Protein AF-A0A935X6X7-F1 (afdb_monomer_lite)

pLDDT: mean 73.7, std 17.65, range [26.62, 94.56]

Foldseek 3Di:
DADPLVLVLCLQQVHDDDDDDDDDDDDDDDDDDDDDDSRPGHWWWFDPDPPIDIDTSVPDDPPTDTHHALQSAQDDPNHGDSPGRDRHQDCVQVCCCQVVLKGKDWLDPVRCVSVVHDDDQPDLLRQLVVLCVVLPDPVDQPSSSVSSNQQNPFDDKDWDDDPDIGMMGIGDRHDPVSSVVSVVSVPPDDDDDDDDPDDLQPQADLDWAFLQNQLQVQLVVQLVVCVVVVHDPVVSNVSSVCSSLQQVLCLPQLNQQLLVLLDPVVCVVPVGRTPHHNDHSPPPVSSVSSNVSSVPDDDRCVRRVSSVVVVVVVVVD

Radius of gyration: 24.34 Å; chains: 1; bounding box: 62×49×64 Å

Sequence (317 aa):
MSLPSATVRAWLSNQRTSDPGDIEGGTPDGGDEQDGSITETRRALCWMGDESEIVDALSLKPGHTIVVPASYGGIRSCCFDATSTEPVIDRAEQAGLFARARPVLRLHPLVVETLGLSFPPDEPDEVRIALGRLASSDDWPEWKRLWARRLAKGGGSFVVQSASPWSVLEGRRVPIADLRRVLQSEDSFEDGVELTTDGDDSFCARRAVKLSEHSAD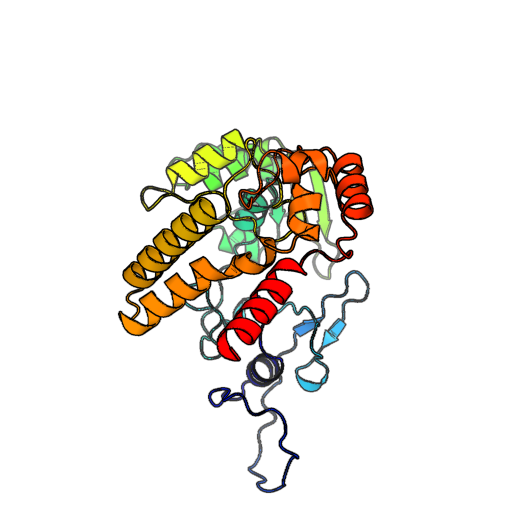VETIAREYGTRCGLGRWLTEHIAIAAWLHDIGKADRRFQLMLRGGSEIELFKDETPWAKSAISPGARAERHNARLRSGYPAGGYLHAIQSVAMLQAALTT

Secondary structure (DSSP, 8-state):
----HHHHHHHHTT--------------------------PPPEEE--GGG-EEE-TTT--TT--EE--GGG--EETTEE-TT--SPPPP-HHHHHHHHHS--EEEE-HHHHHHTT----TT-HHHHHHHHHHHTT-TTS-HHHHHHHHHHHT--EEEEEPSSS-EEEEEPPPPPHHHHHHHHHHH-SS--------SSTTTTB-SSPEEHHHHHHHHHHHHHHHHHHTT--HHHHHHHHHHHHHTTGGGGSHHHHHHHTTT-HHHHHH--PPEEEB-S-TT-HHHHHHHHHHHTPPSSTTHHHHHHHHHHHHHH--

Structure (mmCIF, N/CA/C/O backbone):
data_AF-A0A935X6X7-F1
#
_entry.id   AF-A0A935X6X7-F1
#
loop_
_atom_site.group_PDB
_atom_site.id
_atom_site.type_symbol
_atom_site.label_atom_id
_atom_site.label_alt_id
_atom_site.label_comp_id
_atom_site.label_asym_id
_atom_site.label_entity_id
_atom_site.label_seq_id
_atom_site.pdbx_PDB_ins_code
_atom_site.Cartn_x
_atom_site.Cartn_y
_atom_site.Cartn_z
_atom_site.occupancy
_atom_site.B_iso_or_equiv
_atom_site.auth_seq_id
_atom_site.auth_comp_id
_atom_site.auth_asym_id
_atom_site.auth_atom_id
_atom_site.pdbx_PDB_model_num
ATOM 1 N N . MET A 1 1 ? -0.721 0.019 8.322 1.00 63.75 1 MET A N 1
ATOM 2 C CA . MET A 1 1 ? -1.273 -1.191 8.962 1.00 63.75 1 MET A CA 1
ATOM 3 C C . MET A 1 1 ? -2.191 -0.745 10.083 1.00 63.75 1 MET A C 1
ATOM 5 O O . MET A 1 1 ? -1.787 0.130 10.840 1.00 63.75 1 MET A O 1
ATOM 9 N N . SER A 1 2 ? -3.400 -1.292 10.157 1.00 72.12 2 SER A N 1
ATOM 10 C CA . SER A 1 2 ? -4.346 -1.005 11.241 1.00 72.12 2 SER A CA 1
ATOM 11 C C . SER A 1 2 ? -4.173 -2.041 12.345 1.00 72.12 2 SER A C 1
ATOM 13 O O . SER A 1 2 ? -4.072 -3.227 12.047 1.00 72.12 2 SER A O 1
ATOM 15 N N . LEU A 1 3 ? -4.119 -1.599 13.600 1.00 75.31 3 LEU A N 1
ATOM 16 C CA . LEU A 1 3 ? -3.908 -2.453 14.770 1.00 75.31 3 LEU A CA 1
ATOM 17 C C . LEU A 1 3 ? -4.913 -2.087 15.870 1.00 75.31 3 LEU A C 1
ATOM 19 O O . LEU A 1 3 ? -5.293 -0.913 15.959 1.00 75.31 3 LEU A O 1
ATOM 23 N N . PRO A 1 4 ? -5.322 -3.037 16.733 1.00 81.25 4 PRO A N 1
ATOM 24 C CA . PRO A 1 4 ? -6.135 -2.719 17.900 1.00 81.25 4 PRO A CA 1
ATOM 25 C C . PRO A 1 4 ? -5.431 -1.691 18.791 1.00 81.25 4 PRO A C 1
ATOM 27 O O . PRO A 1 4 ? -4.232 -1.798 19.064 1.00 81.25 4 PRO A O 1
ATOM 30 N N . SER A 1 5 ? -6.178 -0.695 19.273 1.00 80.62 5 SER A N 1
ATOM 31 C CA . SER A 1 5 ? -5.620 0.392 20.090 1.00 80.62 5 SER A CA 1
ATOM 32 C C . SER A 1 5 ? -4.935 -0.139 21.352 1.00 80.62 5 SER A C 1
ATOM 34 O O . SER A 1 5 ? -3.853 0.327 21.696 1.00 80.62 5 SER A O 1
ATOM 36 N N . ALA A 1 6 ? -5.510 -1.158 21.997 1.00 83.19 6 ALA A N 1
ATOM 37 C CA . ALA A 1 6 ? -4.920 -1.826 23.155 1.00 83.19 6 ALA A CA 1
ATOM 38 C C . ALA A 1 6 ? -3.544 -2.439 22.837 1.00 83.19 6 ALA A C 1
ATOM 40 O O . ALA A 1 6 ? -2.592 -2.225 23.586 1.00 83.19 6 ALA A O 1
ATOM 41 N N . THR A 1 7 ? -3.411 -3.116 21.692 1.00 85.19 7 THR A N 1
ATOM 42 C CA . THR A 1 7 ? -2.152 -3.725 21.239 1.00 85.19 7 THR A CA 1
ATOM 43 C C . THR A 1 7 ? -1.062 -2.675 21.042 1.00 85.19 7 THR A C 1
ATOM 45 O O . THR A 1 7 ? 0.051 -2.840 21.537 1.00 85.19 7 THR A O 1
ATOM 48 N N . VAL A 1 8 ? -1.381 -1.567 20.365 1.00 86.25 8 VAL A N 1
ATOM 49 C CA . VAL A 1 8 ? -0.418 -0.481 20.113 1.00 86.25 8 VAL A CA 1
ATOM 50 C C . VAL A 1 8 ? -0.004 0.204 21.414 1.00 86.25 8 VAL A C 1
ATOM 52 O O . VAL A 1 8 ? 1.178 0.482 21.615 1.00 86.25 8 VAL A O 1
ATOM 55 N N . ARG A 1 9 ? -0.960 0.455 22.315 1.00 88.31 9 ARG A N 1
ATOM 56 C CA . ARG A 1 9 ? -0.691 1.073 23.618 1.00 88.31 9 ARG A CA 1
ATOM 57 C C . ARG A 1 9 ? 0.231 0.211 24.473 1.00 88.31 9 ARG A C 1
ATOM 59 O O . ARG A 1 9 ? 1.212 0.721 25.003 1.00 88.31 9 ARG A O 1
ATOM 66 N N . ALA A 1 10 ? -0.049 -1.084 24.571 1.00 86.44 10 ALA A N 1
ATOM 67 C CA . ALA A 1 10 ? 0.796 -2.017 25.308 1.00 86.44 10 ALA A CA 1
ATOM 68 C C . ALA A 1 10 ? 2.201 -2.119 24.691 1.00 86.44 10 ALA A C 1
ATOM 70 O O . ALA A 1 10 ? 3.192 -2.054 25.417 1.00 86.44 10 ALA A O 1
ATOM 71 N N . TRP A 1 11 ? 2.298 -2.173 23.358 1.00 89.19 11 TRP A N 1
ATOM 72 C CA . TRP A 1 11 ? 3.577 -2.201 22.646 1.00 89.19 11 TRP A CA 1
ATOM 73 C C . TRP A 1 11 ? 4.433 -0.949 22.897 1.00 89.19 11 TRP A C 1
ATOM 75 O O . TRP A 1 11 ? 5.622 -1.064 23.197 1.00 89.19 11 TRP A O 1
ATOM 85 N N . LEU A 1 12 ? 3.841 0.250 22.850 1.00 90.00 12 LEU A N 1
ATOM 86 C CA . LEU A 1 12 ? 4.551 1.494 23.177 1.00 90.00 12 LEU A CA 1
ATOM 87 C C . LEU A 1 12 ? 4.942 1.581 24.658 1.00 90.00 12 LEU A C 1
ATOM 89 O O . LEU A 1 12 ? 5.994 2.123 24.991 1.00 90.00 12 LEU A O 1
ATOM 93 N N . SER A 1 13 ? 4.142 1.006 25.551 1.00 88.69 13 SER A N 1
ATOM 94 C CA . SER A 1 13 ? 4.457 0.943 26.980 1.00 88.69 13 SER A CA 1
ATOM 95 C C . SER A 1 13 ? 5.450 -0.169 27.351 1.00 88.69 13 SER A C 1
ATOM 97 O O . SER A 1 13 ? 5.695 -0.366 28.536 1.00 88.69 13 SER A O 1
ATOM 99 N N . ASN A 1 14 ? 6.013 -0.913 26.381 1.00 80.19 14 ASN A N 1
ATOM 100 C CA . ASN A 1 14 ? 6.818 -2.128 26.615 1.00 80.19 14 ASN A CA 1
ATOM 101 C C . ASN A 1 14 ? 6.113 -3.170 27.514 1.00 80.19 14 ASN A C 1
ATOM 103 O O . ASN A 1 14 ? 6.762 -3.984 28.173 1.00 80.19 14 ASN A O 1
ATOM 107 N N . GLN A 1 15 ? 4.782 -3.161 27.552 1.00 75.44 15 GLN A N 1
ATOM 108 C CA . GLN A 1 15 ? 4.002 -4.126 28.315 1.00 75.44 15 GLN A CA 1
ATOM 109 C C . GLN A 1 15 ? 3.786 -5.378 27.468 1.00 75.44 15 GLN A C 1
ATOM 111 O O . GLN A 1 15 ? 3.537 -5.298 26.262 1.00 75.44 15 GLN A O 1
ATOM 116 N N . ARG A 1 16 ? 3.868 -6.555 28.098 1.00 58.03 16 ARG A N 1
ATOM 117 C CA . ARG A 1 16 ? 3.484 -7.801 27.431 1.00 58.03 16 ARG A CA 1
ATOM 118 C C . ARG A 1 16 ? 1.995 -7.728 27.122 1.00 58.03 16 ARG A C 1
ATOM 120 O O . ARG A 1 16 ? 1.177 -7.625 28.030 1.00 58.03 16 ARG A O 1
ATOM 127 N N . THR A 1 17 ? 1.659 -7.783 25.842 1.00 51.50 17 THR A N 1
ATOM 128 C CA . THR A 1 17 ? 0.287 -8.016 25.404 1.00 51.50 17 THR A CA 1
ATOM 129 C C . THR A 1 17 ? -0.069 -9.447 25.785 1.00 51.50 17 THR A C 1
ATOM 131 O O . THR A 1 17 ? 0.481 -10.396 25.230 1.00 51.50 17 THR A O 1
ATOM 134 N N . SER A 1 18 ? -0.953 -9.617 26.768 1.00 42.88 18 SER A N 1
ATOM 135 C CA . SER A 1 18 ? -1.757 -10.832 26.837 1.00 42.88 18 SER A CA 1
ATOM 136 C C . SER A 1 18 ? -2.608 -10.892 25.569 1.00 42.88 18 SER A C 1
ATOM 138 O O . SER A 1 18 ? -3.094 -9.864 25.094 1.00 42.88 18 SER A O 1
ATOM 140 N N . ASP A 1 19 ? -2.699 -12.088 24.994 1.00 38.22 19 ASP A N 1
ATOM 141 C CA . ASP A 1 19 ? -3.434 -12.392 23.767 1.00 38.22 19 ASP A CA 1
ATOM 142 C C . ASP A 1 19 ? -4.801 -11.673 23.767 1.00 38.22 19 ASP A C 1
ATOM 144 O O . ASP A 1 19 ? -5.556 -11.836 24.735 1.00 38.22 19 ASP A O 1
ATOM 148 N N . PRO A 1 20 ? -5.114 -10.810 22.779 1.00 42.66 20 PRO A N 1
ATOM 149 C CA . PRO A 1 20 ? -6.343 -10.033 22.787 1.00 42.66 20 PRO A CA 1
ATOM 150 C C . PRO A 1 20 ? -7.510 -10.948 22.412 1.00 42.66 20 PRO A C 1
ATOM 152 O O . PRO A 1 20 ? -7.949 -10.999 21.265 1.00 42.66 20 PRO A O 1
ATOM 155 N N . GLY A 1 21 ? -8.017 -11.674 23.405 1.00 32.06 21 GLY A N 1
ATOM 156 C CA . GLY A 1 21 ? -9.375 -12.188 23.382 1.00 32.06 21 GLY A CA 1
ATOM 157 C C . GLY A 1 21 ? -10.333 -11.006 23.293 1.00 32.06 21 GLY A C 1
ATOM 158 O O . GLY A 1 21 ? -10.295 -10.101 24.127 1.00 32.06 21 GLY A O 1
ATOM 159 N N . ASP A 1 22 ? -11.145 -11.010 22.245 1.00 38.12 22 ASP A N 1
ATOM 160 C CA . ASP A 1 22 ? -12.207 -10.051 21.972 1.00 38.12 22 ASP A CA 1
ATOM 161 C C . ASP A 1 22 ? -13.214 -10.037 23.137 1.00 38.12 22 ASP A C 1
ATOM 163 O O . ASP A 1 22 ? -14.100 -10.887 23.226 1.00 38.12 22 ASP A O 1
ATOM 167 N N . ILE A 1 23 ? -13.028 -9.125 24.095 1.00 33.06 23 ILE A N 1
ATOM 168 C CA . ILE A 1 23 ? -14.007 -8.849 25.148 1.00 33.06 23 ILE A CA 1
ATOM 169 C C . ILE A 1 23 ? -14.322 -7.359 25.104 1.00 33.06 23 ILE A C 1
ATOM 171 O O . ILE A 1 23 ? -13.655 -6.511 25.701 1.00 33.06 23 ILE A O 1
ATOM 175 N N . GLU A 1 24 ? -15.380 -7.058 24.363 1.00 36.06 24 GLU A N 1
ATOM 176 C CA . GLU A 1 24 ? -16.116 -5.811 24.446 1.00 36.06 24 GLU A CA 1
ATOM 177 C C . GLU A 1 24 ? -16.815 -5.750 25.821 1.00 36.06 24 GLU A C 1
ATOM 179 O O . GLU A 1 24 ? -17.718 -6.530 26.114 1.00 36.06 24 GLU A O 1
ATOM 184 N N . GLY A 1 25 ? -16.377 -4.833 26.690 1.00 41.53 25 GLY A N 1
ATOM 185 C CA . GLY A 1 25 ? -17.085 -4.486 27.928 1.00 41.53 25 GLY A CA 1
ATOM 186 C C . GLY A 1 25 ? -16.605 -5.198 29.197 1.00 41.53 25 GLY A C 1
ATOM 187 O O . GLY A 1 25 ? -17.236 -6.129 29.684 1.00 41.53 25 GLY A O 1
ATOM 188 N N . GLY A 1 26 ? -15.546 -4.673 29.813 1.00 26.62 26 GLY A N 1
ATOM 189 C CA . GLY A 1 26 ? -15.210 -4.951 31.209 1.00 26.62 26 GLY A CA 1
ATOM 190 C C . GLY A 1 26 ? -14.789 -3.661 31.900 1.00 26.62 26 GLY A C 1
ATOM 191 O O . GLY A 1 26 ? -13.781 -3.060 31.534 1.00 26.62 26 GLY A O 1
ATOM 192 N N . THR A 1 27 ? -15.580 -3.195 32.865 1.00 29.80 27 THR A N 1
ATOM 193 C CA . THR A 1 27 ? -15.174 -2.131 33.796 1.00 29.80 27 THR A CA 1
ATOM 194 C C . THR A 1 27 ? -13.891 -2.538 34.526 1.00 29.80 27 THR A C 1
ATOM 196 O O . THR A 1 27 ? -13.758 -3.717 34.853 1.00 29.80 27 THR A O 1
ATOM 199 N N . PRO A 1 28 ? -12.959 -1.607 34.811 1.00 39.09 28 PRO A N 1
ATOM 200 C CA . PRO A 1 28 ? -11.738 -1.946 35.524 1.00 39.09 28 PRO A CA 1
ATOM 201 C C . PRO A 1 28 ? -12.094 -2.215 36.986 1.00 39.09 28 PRO A C 1
ATOM 203 O O . PRO A 1 28 ? -12.320 -1.277 37.750 1.00 39.09 28 PRO A O 1
ATOM 206 N N . ASP A 1 29 ? -12.195 -3.490 37.353 1.00 33.62 29 ASP A N 1
ATOM 207 C CA . ASP A 1 29 ? -12.222 -3.875 38.757 1.00 33.62 29 ASP A CA 1
ATOM 208 C C . ASP A 1 29 ? -10.781 -3.900 39.275 1.00 33.62 29 ASP A C 1
ATOM 210 O O . ASP A 1 29 ? -9.864 -4.390 38.610 1.00 33.62 29 ASP A O 1
ATOM 214 N N . GLY A 1 30 ? -10.583 -3.233 40.406 1.00 37.06 30 GLY A N 1
ATOM 215 C CA . GLY A 1 30 ? -9.275 -2.914 40.956 1.00 37.06 30 GLY A CA 1
ATOM 216 C C . GLY A 1 30 ? -8.581 -4.107 41.608 1.00 37.06 30 GLY A C 1
ATOM 217 O O . GLY A 1 30 ? -9.225 -5.006 42.140 1.00 37.06 30 GLY A O 1
ATOM 218 N N . GLY A 1 31 ? -7.250 -4.031 41.636 1.00 30.45 31 GLY A N 1
ATOM 219 C CA . GLY A 1 31 ? -6.397 -4.871 42.475 1.00 30.45 31 GLY A CA 1
ATOM 220 C C . GLY A 1 31 ? -5.280 -5.561 41.703 1.00 30.45 31 GLY A C 1
ATOM 221 O O . GLY A 1 31 ? -5.453 -6.678 41.237 1.00 30.45 31 GLY A O 1
ATOM 222 N N . ASP A 1 32 ? -4.146 -4.880 41.540 1.00 31.42 32 ASP A N 1
ATOM 223 C CA . ASP A 1 32 ? -2.924 -5.261 42.261 1.00 31.42 32 ASP A CA 1
ATOM 224 C C . ASP A 1 32 ? -1.796 -4.273 41.932 1.00 31.42 32 ASP A C 1
ATOM 226 O O . ASP A 1 32 ? -1.315 -4.159 40.803 1.00 31.42 32 ASP A O 1
ATOM 230 N N . GLU A 1 33 ? -1.388 -3.524 42.956 1.00 41.84 33 GLU A N 1
ATOM 231 C CA . GLU A 1 33 ? -0.146 -2.764 42.964 1.00 41.84 33 GLU A CA 1
ATOM 232 C C . GLU A 1 33 ? 1.033 -3.749 42.982 1.00 41.84 33 GLU A C 1
ATOM 234 O O . GLU A 1 33 ? 1.286 -4.417 43.984 1.00 41.84 33 GLU A O 1
ATOM 239 N N . GLN A 1 34 ? 1.790 -3.811 41.884 1.00 35.41 34 GLN A N 1
ATOM 240 C CA . GLN A 1 34 ? 3.158 -4.330 41.878 1.00 35.41 34 GLN A CA 1
ATOM 241 C C . GLN A 1 34 ? 4.115 -3.270 41.327 1.00 35.41 34 GLN A C 1
ATOM 243 O O . GLN A 1 34 ? 4.250 -3.065 40.126 1.00 35.41 34 GLN A O 1
ATOM 248 N N . ASP A 1 35 ? 4.714 -2.560 42.280 1.00 31.73 35 ASP A N 1
ATOM 249 C CA . ASP A 1 35 ? 6.135 -2.220 42.370 1.00 31.73 35 ASP A CA 1
ATOM 250 C C . ASP A 1 35 ? 6.885 -1.814 41.077 1.00 31.73 35 ASP A C 1
ATOM 252 O O . ASP A 1 35 ? 7.369 -2.632 40.299 1.00 31.73 35 ASP A O 1
ATOM 256 N N . GLY A 1 36 ? 7.092 -0.502 40.924 1.00 37.66 36 GLY A N 1
ATOM 257 C CA . GLY A 1 36 ? 8.467 0.003 40.962 1.00 37.66 36 GLY A CA 1
ATOM 258 C C . GLY A 1 36 ? 9.386 -0.200 39.752 1.00 37.66 36 GLY A C 1
ATOM 259 O O . GLY A 1 36 ? 10.537 -0.586 39.923 1.00 37.66 36 GLY A O 1
ATOM 260 N N . SER A 1 37 ? 8.971 0.189 38.546 1.00 33.81 37 SER A N 1
ATOM 261 C CA . SER A 1 37 ? 9.902 0.772 37.563 1.00 33.81 37 SER A CA 1
ATOM 262 C C . SER A 1 37 ? 9.113 1.582 36.543 1.00 33.81 37 SER A C 1
ATOM 264 O O . SER A 1 37 ? 8.293 1.024 35.816 1.00 33.81 37 SER A O 1
ATOM 266 N N . ILE A 1 38 ? 9.336 2.899 36.480 1.00 41.75 38 ILE A N 1
ATOM 267 C CA . ILE A 1 38 ? 8.858 3.725 35.365 1.00 41.75 38 ILE A CA 1
ATOM 268 C C . ILE A 1 38 ? 9.612 3.226 34.132 1.00 41.75 38 ILE A C 1
ATOM 270 O O . ILE A 1 38 ? 10.722 3.664 33.842 1.00 41.75 38 ILE A O 1
ATOM 274 N N . THR A 1 39 ? 9.047 2.232 33.458 1.00 49.31 39 THR A N 1
ATOM 275 C CA . THR A 1 39 ? 9.579 1.728 32.200 1.00 49.31 39 THR A CA 1
ATOM 276 C C . THR A 1 39 ? 9.401 2.868 31.211 1.00 49.31 39 THR A C 1
ATOM 278 O O . THR A 1 39 ? 8.272 3.310 31.004 1.00 49.31 39 THR A O 1
ATOM 281 N N . GLU A 1 40 ? 10.498 3.413 30.680 1.00 57.34 40 GLU A N 1
ATOM 282 C CA . GLU A 1 40 ? 10.455 4.540 29.745 1.00 57.34 40 GLU A CA 1
ATOM 283 C C . GLU A 1 40 ? 9.442 4.244 28.632 1.00 57.34 40 GLU A C 1
ATOM 285 O O . GLU A 1 40 ? 9.620 3.329 27.820 1.00 57.34 40 GLU A O 1
ATOM 290 N N . THR A 1 41 ? 8.331 4.979 28.640 1.00 73.00 41 THR A N 1
ATOM 291 C CA . THR A 1 41 ? 7.267 4.813 27.659 1.00 73.00 41 THR A CA 1
ATOM 292 C C . THR A 1 41 ? 7.780 5.299 26.312 1.00 73.00 41 THR A C 1
ATOM 294 O O . THR A 1 41 ? 8.255 6.430 26.167 1.00 73.00 41 THR A O 1
ATOM 297 N N . ARG A 1 42 ? 7.710 4.426 25.304 1.00 89.19 42 ARG A N 1
ATOM 298 C CA . ARG A 1 42 ? 8.124 4.769 23.947 1.00 89.19 42 ARG A CA 1
ATOM 299 C C . ARG A 1 42 ? 7.214 5.870 23.415 1.00 89.19 42 ARG A C 1
ATOM 301 O O . ARG A 1 42 ? 5.993 5.813 23.563 1.00 89.19 42 ARG A O 1
ATOM 308 N N . ARG A 1 43 ? 7.817 6.866 22.771 1.00 92.94 43 ARG A N 1
ATOM 309 C CA . ARG A 1 43 ? 7.090 7.967 22.136 1.00 92.94 43 ARG A CA 1
ATOM 310 C C . ARG A 1 43 ? 6.828 7.652 20.673 1.00 92.94 43 ARG A C 1
ATOM 312 O O . ARG A 1 43 ? 7.633 7.001 20.010 1.00 92.94 43 ARG A O 1
ATOM 319 N N . ALA A 1 44 ? 5.717 8.157 20.164 1.00 93.88 44 ALA A N 1
ATOM 320 C CA . ALA A 1 44 ? 5.371 8.080 18.755 1.00 93.88 44 ALA A CA 1
ATOM 321 C C . ALA A 1 44 ? 5.033 9.475 18.233 1.00 93.88 44 ALA A C 1
ATOM 323 O O . ALA A 1 44 ? 4.609 10.341 18.990 1.00 93.88 44 ALA A O 1
ATOM 324 N N . LEU A 1 45 ? 5.202 9.704 16.937 1.00 94.25 45 LEU A N 1
ATOM 325 C CA . LEU A 1 45 ? 4.647 10.878 16.276 1.00 94.25 45 LEU A CA 1
ATOM 326 C C . LEU A 1 45 ? 3.218 10.543 15.838 1.00 94.25 45 LEU A C 1
ATOM 328 O O . LEU A 1 45 ? 3.034 9.645 15.018 1.00 94.25 45 LEU A O 1
ATOM 332 N N . CYS A 1 46 ? 2.215 11.248 16.353 1.00 93.00 46 CYS A N 1
ATOM 333 C CA . CYS A 1 46 ? 0.866 11.211 15.803 1.00 93.00 46 CYS A CA 1
ATOM 334 C C . CYS A 1 46 ? 0.848 12.036 14.515 1.00 93.00 46 CYS A C 1
ATOM 336 O O . CYS A 1 46 ? 1.065 13.246 14.538 1.00 93.00 46 CYS A O 1
ATOM 338 N N . TRP A 1 47 ? 0.633 11.373 13.384 1.00 88.00 47 TRP A N 1
ATOM 339 C CA . TRP A 1 47 ? 0.641 11.996 12.071 1.00 88.00 47 TRP A CA 1
ATOM 340 C C . TRP A 1 47 ? -0.698 12.678 11.781 1.00 88.00 47 TRP A C 1
ATOM 342 O O . TRP A 1 47 ? -1.705 12.008 11.539 1.00 88.00 47 TRP A O 1
ATOM 352 N N . MET A 1 48 ? -0.678 14.011 11.741 1.00 84.25 48 MET A N 1
ATOM 353 C CA . MET A 1 48 ? -1.819 14.868 11.385 1.00 84.25 48 MET A CA 1
ATOM 354 C C . MET A 1 48 ? -1.431 15.952 10.362 1.00 84.25 48 MET A C 1
ATOM 356 O O . MET A 1 48 ? -2.015 17.030 10.317 1.00 84.25 48 MET A O 1
ATOM 360 N N . GLY A 1 49 ? -0.423 15.681 9.525 1.00 85.94 49 GLY A N 1
ATOM 361 C CA . GLY A 1 49 ? 0.139 16.685 8.617 1.00 85.94 49 GLY A CA 1
ATOM 362 C C . GLY A 1 49 ? 0.952 17.725 9.388 1.00 85.94 49 GLY A C 1
ATOM 363 O O . GLY A 1 49 ? 1.819 17.350 10.178 1.00 85.94 49 GLY A O 1
ATOM 364 N N . ASP A 1 50 ? 0.671 19.010 9.183 1.00 81.56 50 ASP A N 1
ATOM 365 C CA . ASP A 1 50 ? 1.410 20.108 9.829 1.00 81.56 50 ASP A CA 1
ATOM 366 C C . ASP A 1 50 ? 1.131 20.212 11.341 1.00 81.56 50 ASP A C 1
ATOM 368 O O . ASP A 1 50 ? 1.932 20.775 12.081 1.00 81.56 50 ASP A O 1
ATOM 372 N N . GLU A 1 51 ? 0.033 19.614 11.815 1.00 86.25 51 GLU A N 1
ATOM 373 C CA . GLU A 1 51 ? -0.359 19.557 13.233 1.00 86.25 51 GLU A CA 1
ATOM 374 C C . GLU A 1 51 ? 0.135 18.275 13.930 1.00 86.25 51 GLU A C 1
ATOM 376 O O . GLU A 1 51 ? -0.396 17.868 14.961 1.00 86.25 51 GLU A O 1
ATOM 381 N N . SER A 1 52 ? 1.127 17.591 13.349 1.00 89.50 52 SER A N 1
ATOM 382 C CA . SER A 1 52 ? 1.672 16.365 13.937 1.00 89.50 52 SER A CA 1
ATOM 383 C C . SER A 1 52 ? 2.363 16.649 15.271 1.00 89.50 52 SER A C 1
ATOM 385 O O . SER A 1 52 ? 3.167 17.573 15.391 1.00 89.50 52 SER A O 1
ATOM 387 N N . GLU A 1 53 ? 2.109 15.799 16.259 1.00 92.88 53 GLU A N 1
ATOM 388 C CA . GLU A 1 53 ? 2.624 15.963 17.618 1.00 92.88 53 GLU A CA 1
ATOM 389 C C . GLU A 1 53 ? 3.254 14.674 18.147 1.00 92.88 53 GLU A C 1
ATOM 391 O O . GLU A 1 53 ? 2.933 13.568 17.708 1.00 92.88 53 GLU A O 1
ATOM 396 N N . ILE A 1 54 ? 4.179 14.809 19.097 1.00 94.56 54 ILE A N 1
ATOM 397 C CA . ILE A 1 54 ? 4.773 13.657 19.774 1.00 94.56 54 ILE A CA 1
ATOM 398 C C . ILE A 1 54 ? 3.843 13.240 20.912 1.00 94.56 54 ILE A C 1
ATOM 400 O O . ILE A 1 54 ? 3.615 14.006 21.845 1.00 94.56 54 ILE A O 1
ATOM 404 N N . VAL A 1 55 ? 3.360 12.006 20.842 1.00 92.94 55 VAL A N 1
ATOM 405 C CA . VAL A 1 55 ? 2.399 11.404 21.767 1.00 92.94 55 VAL A CA 1
ATOM 406 C C . VAL A 1 55 ? 3.011 10.222 22.513 1.00 92.94 55 VAL A C 1
ATOM 408 O O . VAL A 1 55 ? 3.995 9.610 22.082 1.00 92.94 55 VAL A O 1
ATOM 411 N N . ASP A 1 56 ? 2.403 9.893 23.644 1.00 91.75 56 ASP A N 1
ATOM 412 C CA . ASP A 1 56 ? 2.656 8.675 24.408 1.00 91.75 56 ASP A CA 1
ATOM 413 C C . ASP A 1 56 ? 1.526 7.654 24.200 1.00 91.75 56 ASP A C 1
ATOM 415 O O . ASP A 1 56 ? 0.537 7.909 23.513 1.00 91.75 56 ASP A O 1
ATOM 419 N N . ALA A 1 57 ? 1.654 6.474 24.808 1.00 88.62 57 ALA A N 1
ATOM 420 C CA . ALA A 1 57 ? 0.630 5.438 24.717 1.00 88.62 57 ALA A CA 1
ATOM 421 C C . ALA A 1 57 ? -0.742 5.889 25.269 1.00 88.62 57 ALA A C 1
ATOM 423 O O . ALA A 1 57 ? -1.781 5.505 24.732 1.00 88.62 57 ALA A O 1
ATOM 424 N N . LEU A 1 58 ? -0.777 6.708 26.325 1.00 86.19 58 LEU A N 1
ATOM 425 C CA . LEU A 1 58 ? -2.021 7.095 27.005 1.00 86.19 58 LEU A CA 1
ATOM 426 C C . LEU A 1 58 ? -2.863 8.071 26.172 1.00 86.19 58 LEU A C 1
ATOM 428 O O . LEU A 1 58 ? -4.094 8.027 26.217 1.00 86.19 58 LEU A O 1
ATOM 432 N N . SER A 1 59 ? -2.203 8.909 25.378 1.00 87.69 59 SER A N 1
ATOM 433 C CA . SER A 1 59 ? -2.822 9.919 24.513 1.00 87.69 59 SER A CA 1
ATOM 434 C C . SER A 1 59 ? -3.332 9.373 23.168 1.00 87.69 59 SER A C 1
ATOM 436 O O . SER A 1 59 ? -4.096 10.055 22.480 1.00 87.69 59 SER A O 1
ATOM 438 N N . LEU A 1 60 ? -2.998 8.130 22.796 1.00 87.62 60 LEU A N 1
ATOM 439 C CA . LEU A 1 60 ? -3.462 7.521 21.542 1.00 87.62 60 LEU A CA 1
ATOM 440 C C . LEU A 1 60 ? -4.967 7.263 21.520 1.00 87.62 60 LEU A C 1
ATOM 442 O O . LEU A 1 60 ? -5.501 6.659 22.445 1.00 87.62 60 LEU A O 1
ATOM 446 N N . LYS A 1 61 ? -5.647 7.595 20.419 1.00 85.94 61 LYS A N 1
ATOM 447 C CA . LYS A 1 61 ? -7.063 7.263 20.194 1.00 85.94 61 LYS A CA 1
ATOM 448 C C . LYS A 1 61 ? -7.230 6.405 18.935 1.00 85.94 61 LYS A C 1
ATOM 450 O O . LYS A 1 61 ? -6.398 6.493 18.029 1.00 85.94 61 LYS A O 1
ATOM 455 N N . PRO A 1 62 ? -8.290 5.577 18.848 1.00 85.88 62 PRO A N 1
ATOM 456 C CA . PRO A 1 62 ? -8.630 4.890 17.605 1.00 85.88 62 PRO A CA 1
ATOM 457 C C . PRO A 1 62 ? -8.710 5.873 16.428 1.00 85.88 62 PRO A C 1
ATOM 459 O O . PRO A 1 62 ? -9.261 6.962 16.565 1.00 85.88 62 PRO A O 1
ATOM 462 N N . GLY A 1 63 ? -8.138 5.490 15.285 1.00 83.56 63 GLY A N 1
ATOM 463 C CA . GLY A 1 63 ? -8.047 6.339 14.092 1.00 83.56 63 GLY A CA 1
ATOM 464 C C . GLY A 1 63 ? -6.777 7.192 13.995 1.00 83.56 63 GLY A C 1
ATOM 465 O O . GLY A 1 63 ? -6.488 7.699 12.913 1.00 83.56 63 GLY A O 1
ATOM 466 N N . HIS A 1 64 ? -5.976 7.314 15.062 1.00 87.88 64 HIS A N 1
ATOM 467 C CA . HIS A 1 64 ? -4.658 7.946 14.962 1.00 87.88 64 HIS A CA 1
ATOM 468 C C . HIS A 1 64 ? -3.736 7.132 14.045 1.00 87.88 64 HIS A C 1
ATOM 470 O O . HIS A 1 64 ? -3.608 5.916 14.188 1.00 87.88 64 HIS A O 1
ATOM 476 N N . THR A 1 65 ? -3.047 7.820 13.135 1.00 91.06 65 THR A N 1
ATOM 477 C CA . THR A 1 65 ? -1.906 7.251 12.411 1.00 91.06 65 THR A CA 1
ATOM 478 C C . THR A 1 65 ? -0.646 7.627 13.165 1.00 91.06 65 THR A C 1
ATOM 480 O O . THR A 1 65 ? -0.425 8.804 13.424 1.00 91.06 65 THR A O 1
ATOM 483 N N . ILE A 1 66 ? 0.181 6.648 13.520 1.00 91.88 66 ILE A N 1
ATOM 484 C CA . ILE A 1 66 ? 1.425 6.903 14.247 1.00 91.88 66 ILE A CA 1
ATOM 485 C C . ILE A 1 66 ? 2.648 6.568 13.399 1.00 91.88 66 ILE A C 1
ATOM 487 O O . ILE A 1 66 ? 2.635 5.620 12.614 1.00 91.88 66 ILE A O 1
ATOM 491 N N . VAL A 1 67 ? 3.717 7.334 13.593 1.00 91.56 67 VAL A N 1
ATOM 492 C CA . VAL A 1 67 ? 5.051 7.076 13.050 1.00 91.56 67 VAL A CA 1
ATOM 493 C C . VAL A 1 67 ? 5.994 6.845 14.221 1.00 91.56 67 VAL A C 1
ATOM 495 O O . VAL A 1 67 ? 6.020 7.609 15.185 1.00 91.56 67 VAL A O 1
ATOM 498 N N . VAL A 1 68 ? 6.765 5.770 14.137 1.00 92.44 68 VAL A N 1
ATOM 499 C CA . VAL A 1 68 ? 7.685 5.327 15.184 1.00 92.44 68 VAL A CA 1
ATOM 500 C C . VAL A 1 68 ? 9.059 5.052 14.579 1.00 92.44 68 VAL A C 1
ATOM 502 O O . VAL A 1 68 ? 9.144 4.727 13.391 1.00 92.44 68 VAL A O 1
ATOM 505 N N . PRO A 1 69 ? 10.145 5.172 15.359 1.00 90.75 69 PRO A N 1
ATOM 506 C CA . PRO A 1 69 ? 11.470 4.771 14.909 1.00 90.75 69 PRO A CA 1
ATOM 507 C C . PRO A 1 69 ? 11.495 3.304 14.469 1.00 90.75 69 PRO A C 1
ATOM 509 O O . PRO A 1 69 ? 10.970 2.433 15.159 1.00 90.75 69 PRO A O 1
ATOM 512 N N . ALA A 1 70 ? 12.174 3.009 13.358 1.00 87.81 70 ALA A N 1
ATOM 513 C CA . ALA A 1 70 ? 12.323 1.638 12.862 1.00 87.81 70 ALA A CA 1
ATOM 514 C C . ALA A 1 70 ? 13.054 0.714 13.860 1.00 87.81 70 ALA A C 1
ATOM 516 O O . ALA A 1 70 ? 12.858 -0.500 13.853 1.00 87.81 70 ALA A O 1
ATOM 517 N N . SER A 1 71 ? 13.843 1.294 14.771 1.00 89.56 71 SER A N 1
ATOM 518 C CA . SER A 1 71 ? 14.502 0.593 15.877 1.00 89.56 71 SER A CA 1
ATOM 519 C C . SER A 1 71 ? 13.538 0.014 16.913 1.00 89.56 71 SER A C 1
ATOM 521 O O . SER A 1 71 ? 13.957 -0.800 17.729 1.00 89.56 71 SER A O 1
ATOM 523 N N . TYR A 1 72 ? 12.258 0.400 16.903 1.00 90.50 72 TYR A N 1
ATOM 524 C CA . TYR A 1 72 ? 11.265 -0.166 17.820 1.00 90.50 72 TYR A CA 1
ATOM 525 C C . TYR A 1 72 ? 10.908 -1.616 17.483 1.00 90.50 72 TYR A C 1
ATOM 527 O O . TYR A 1 72 ? 10.360 -2.312 18.343 1.00 90.50 72 TYR A O 1
ATOM 535 N N . GLY A 1 73 ? 11.211 -2.056 16.260 1.00 88.44 73 GLY A N 1
ATOM 536 C CA . GLY A 1 73 ? 10.809 -3.353 15.747 1.00 88.44 73 GLY A CA 1
ATOM 537 C C . GLY A 1 73 ? 9.311 -3.405 15.493 1.00 88.44 73 GLY A C 1
ATOM 538 O O . GLY A 1 73 ? 8.728 -2.486 14.918 1.00 88.44 73 GLY A O 1
ATOM 539 N N . GLY A 1 74 ? 8.681 -4.490 15.918 1.00 84.00 74 GLY A N 1
ATOM 540 C CA . GLY A 1 74 ? 7.250 -4.692 15.764 1.00 84.00 74 GLY A CA 1
ATOM 541 C C . GLY A 1 74 ? 6.860 -5.344 14.444 1.00 84.00 74 GLY A C 1
ATOM 542 O O . GLY A 1 74 ? 5.677 -5.555 14.233 1.00 84.00 74 GLY A O 1
ATOM 543 N N . ILE A 1 75 ? 7.803 -5.664 13.549 1.00 77.44 75 ILE A N 1
ATOM 544 C CA . ILE A 1 75 ? 7.515 -6.328 12.271 1.00 77.44 75 ILE A CA 1
ATOM 545 C C . ILE A 1 75 ? 8.306 -7.634 12.180 1.00 77.44 75 ILE A C 1
ATOM 547 O O . ILE A 1 75 ? 9.525 -7.642 12.344 1.00 77.44 75 ILE A O 1
ATOM 551 N N . ARG A 1 76 ? 7.616 -8.736 11.886 1.00 73.94 76 ARG A N 1
ATOM 552 C CA . ARG A 1 76 ? 8.204 -10.045 11.576 1.00 73.94 76 ARG A CA 1
ATOM 553 C C . ARG A 1 76 ? 7.436 -10.657 10.413 1.00 73.94 76 ARG A C 1
ATOM 555 O O . ARG A 1 76 ? 6.210 -10.629 10.405 1.00 73.94 76 ARG A O 1
ATOM 562 N N . SER A 1 77 ? 8.147 -11.181 9.413 1.00 67.12 77 SER A N 1
ATOM 563 C CA . SER A 1 77 ? 7.532 -11.815 8.232 1.00 67.12 77 SER A CA 1
ATOM 564 C C . SER A 1 77 ? 6.449 -10.948 7.568 1.00 67.12 77 SER A C 1
ATOM 566 O O . SER A 1 77 ? 5.377 -11.435 7.228 1.00 67.12 77 SER A O 1
ATOM 568 N N . CYS A 1 78 ? 6.716 -9.643 7.431 1.00 60.19 78 CYS A N 1
ATOM 569 C CA . CYS A 1 78 ? 5.798 -8.641 6.865 1.00 60.19 78 CYS A CA 1
ATOM 570 C C . CYS A 1 78 ? 4.499 -8.382 7.661 1.00 60.19 78 CYS A C 1
ATOM 572 O O . CYS A 1 78 ? 3.671 -7.589 7.215 1.00 60.19 78 CYS A O 1
ATOM 574 N N . CYS A 1 79 ? 4.347 -8.962 8.852 1.00 62.12 79 CYS A N 1
ATOM 575 C CA . CYS A 1 79 ? 3.219 -8.744 9.757 1.00 62.12 79 CYS A CA 1
ATOM 576 C C . CYS A 1 79 ? 3.667 -8.014 11.024 1.00 62.12 79 CYS A C 1
ATOM 578 O O . CYS A 1 79 ? 4.850 -8.028 11.369 1.00 62.12 79 CYS A O 1
ATOM 580 N N . PHE A 1 80 ? 2.723 -7.381 11.725 1.00 76.25 80 PHE A N 1
ATOM 581 C CA . PHE A 1 80 ? 3.027 -6.808 13.031 1.00 76.25 80 PHE A CA 1
ATOM 582 C C . PHE A 1 80 ? 3.099 -7.894 14.097 1.00 76.25 80 PHE A C 1
ATOM 584 O O . PHE A 1 80 ? 2.194 -8.713 14.232 1.00 76.25 80 PHE A O 1
ATOM 591 N N . ASP A 1 81 ? 4.182 -7.861 14.856 1.00 77.44 81 ASP A N 1
ATOM 592 C CA . ASP A 1 81 ? 4.482 -8.747 15.967 1.00 77.44 81 ASP A CA 1
ATOM 593 C C . ASP A 1 81 ? 5.013 -7.873 17.103 1.00 77.44 81 ASP A C 1
ATOM 595 O O . ASP A 1 81 ? 6.172 -7.456 17.084 1.00 77.44 81 ASP A O 1
ATOM 599 N N . ALA A 1 82 ? 4.165 -7.594 18.096 1.00 82.12 82 ALA A N 1
ATOM 600 C CA . ALA A 1 82 ? 4.515 -6.750 19.239 1.00 82.12 82 ALA A CA 1
ATOM 601 C C . ALA A 1 82 ? 5.712 -7.288 20.044 1.00 82.12 82 ALA A C 1
ATOM 603 O O . ALA A 1 82 ? 6.349 -6.531 20.776 1.00 82.12 82 ALA A O 1
ATOM 604 N N . THR A 1 83 ? 6.021 -8.582 19.919 1.00 81.25 83 THR A N 1
ATOM 605 C CA . THR A 1 83 ? 7.157 -9.218 20.595 1.00 81.25 83 THR A CA 1
ATOM 606 C C . THR A 1 83 ? 8.455 -9.104 19.799 1.00 81.25 83 THR A C 1
ATOM 608 O O . THR A 1 83 ? 9.537 -9.293 20.355 1.00 81.25 83 THR A O 1
ATOM 611 N N . SER A 1 84 ? 8.376 -8.757 18.510 1.00 83.81 84 SER A N 1
ATOM 612 C CA . SER A 1 84 ? 9.549 -8.531 17.674 1.00 83.81 84 SER A CA 1
ATOM 613 C C . SER A 1 84 ? 10.236 -7.229 18.070 1.00 83.81 84 SER A C 1
ATOM 615 O O . SER A 1 84 ? 9.681 -6.140 17.929 1.00 83.81 84 SER A O 1
ATOM 617 N N . THR A 1 85 ? 11.471 -7.335 18.545 1.00 86.38 85 THR A N 1
ATOM 618 C CA . THR A 1 85 ? 12.328 -6.189 18.881 1.00 86.38 85 THR A CA 1
ATOM 619 C C . THR A 1 85 ? 13.417 -5.947 17.839 1.00 86.38 85 THR A C 1
ATOM 621 O O . THR A 1 85 ? 14.202 -5.012 17.978 1.00 86.38 85 THR A O 1
ATOM 624 N N . GLU A 1 86 ? 13.473 -6.777 16.793 1.00 88.38 86 GLU A N 1
ATOM 625 C CA . GLU A 1 86 ? 14.433 -6.634 15.702 1.00 88.38 86 GLU A CA 1
ATOM 626 C C . GLU A 1 86 ? 14.157 -5.335 14.928 1.00 88.38 86 GLU A C 1
ATOM 628 O O . GLU A 1 86 ? 13.017 -5.122 14.504 1.00 88.38 86 GLU A O 1
ATOM 633 N N . PRO A 1 87 ? 15.163 -4.460 14.722 1.00 89.44 87 PRO A N 1
ATOM 634 C CA . PRO A 1 87 ? 14.987 -3.242 13.943 1.00 89.44 87 PRO A CA 1
ATOM 635 C C . PRO A 1 87 ? 14.453 -3.526 12.538 1.00 89.44 87 PRO A C 1
ATOM 637 O O . PRO A 1 87 ? 14.947 -4.398 11.823 1.00 89.44 87 PRO A O 1
ATOM 640 N N . VAL A 1 88 ? 13.458 -2.748 12.122 1.00 86.19 88 VAL A N 1
ATOM 641 C CA . VAL A 1 88 ? 12.848 -2.887 10.799 1.00 86.19 88 VAL A CA 1
ATOM 642 C C . VAL A 1 88 ? 13.745 -2.231 9.753 1.00 86.19 88 VAL A C 1
ATOM 644 O O . VAL A 1 88 ? 14.203 -1.102 9.922 1.00 86.19 88 VAL A O 1
ATOM 647 N N . ILE A 1 89 ? 13.979 -2.927 8.642 1.00 81.00 89 ILE A N 1
ATOM 648 C CA . ILE A 1 89 ? 14.721 -2.371 7.507 1.00 81.00 89 ILE A CA 1
ATOM 649 C C . ILE A 1 89 ? 13.905 -1.233 6.887 1.00 81.00 89 ILE A C 1
ATOM 651 O O . ILE A 1 89 ? 12.742 -1.426 6.529 1.00 81.00 89 ILE A O 1
ATOM 655 N N . ASP A 1 90 ? 14.523 -0.066 6.701 1.00 84.00 90 ASP A N 1
ATOM 656 C CA . ASP A 1 90 ? 13.902 1.037 5.971 1.00 84.00 90 ASP A CA 1
ATOM 657 C C . ASP A 1 90 ? 13.766 0.677 4.481 1.00 84.00 90 ASP A C 1
ATOM 659 O O . ASP A 1 90 ? 14.737 0.353 3.793 1.00 84.00 90 ASP A O 1
ATOM 663 N N . ARG A 1 91 ? 12.527 0.706 3.986 1.00 79.75 91 ARG A N 1
ATOM 664 C CA . ARG A 1 91 ? 12.160 0.359 2.607 1.00 79.75 91 ARG A CA 1
ATOM 665 C C . ARG A 1 91 ? 11.626 1.558 1.824 1.00 79.75 91 ARG A C 1
ATOM 667 O O . ARG A 1 91 ? 11.061 1.353 0.751 1.00 79.75 91 ARG A O 1
ATOM 674 N N . ALA A 1 92 ? 11.749 2.793 2.317 1.00 80.06 92 ALA A N 1
ATOM 675 C CA . ALA A 1 92 ? 11.021 3.921 1.731 1.00 80.06 92 ALA A CA 1
ATOM 676 C C . ALA A 1 92 ? 11.415 4.224 0.273 1.00 80.06 92 ALA A C 1
ATOM 678 O O . ALA A 1 92 ? 10.536 4.542 -0.526 1.00 80.06 92 ALA A O 1
ATOM 679 N N . GLU A 1 93 ? 12.688 4.084 -0.117 1.00 84.38 93 GLU A N 1
ATOM 680 C CA . GLU A 1 93 ? 13.133 4.268 -1.511 1.00 84.38 93 GLU A CA 1
ATOM 681 C C . GLU A 1 93 ? 12.485 3.237 -2.447 1.00 84.38 93 GLU A C 1
ATOM 683 O O . GLU A 1 93 ? 11.981 3.585 -3.519 1.00 84.38 93 GLU A O 1
ATOM 688 N N . GLN A 1 94 ? 12.465 1.972 -2.015 1.00 79.69 94 GLN A N 1
ATOM 689 C CA . GLN A 1 94 ? 11.859 0.862 -2.750 1.00 79.69 94 GLN A CA 1
ATOM 690 C C . GLN A 1 94 ? 10.336 1.050 -2.845 1.00 79.69 94 GLN A C 1
ATOM 692 O O . GLN A 1 94 ? 9.761 0.986 -3.933 1.00 79.69 94 GLN A O 1
ATOM 697 N N . ALA A 1 95 ? 9.687 1.372 -1.723 1.00 72.06 95 ALA A N 1
ATOM 698 C CA . ALA A 1 95 ? 8.252 1.623 -1.653 1.00 72.06 95 ALA A CA 1
ATOM 699 C C . ALA A 1 95 ? 7.835 2.840 -2.494 1.00 72.06 95 ALA A C 1
ATOM 701 O O . ALA A 1 95 ? 6.846 2.780 -3.219 1.00 72.06 95 ALA A O 1
ATOM 702 N N . GLY A 1 96 ? 8.598 3.937 -2.462 1.00 70.62 96 GLY A N 1
ATOM 703 C CA . GLY A 1 96 ? 8.334 5.129 -3.270 1.00 70.62 96 GLY A CA 1
ATOM 704 C C . GLY A 1 96 ? 8.424 4.852 -4.772 1.00 70.62 96 GLY A C 1
ATOM 705 O O . GLY A 1 96 ? 7.558 5.289 -5.542 1.00 70.62 96 GLY A O 1
ATOM 706 N N . LEU A 1 97 ? 9.423 4.066 -5.186 1.00 76.44 97 LEU A N 1
ATOM 707 C CA . LEU A 1 97 ? 9.572 3.647 -6.575 1.00 76.44 97 LEU A CA 1
ATOM 708 C C . LEU A 1 97 ? 8.383 2.801 -7.035 1.00 76.44 97 LEU A C 1
ATOM 710 O O . LEU A 1 97 ? 7.795 3.120 -8.066 1.00 76.44 97 LEU A O 1
ATOM 714 N N . PHE A 1 98 ? 8.021 1.755 -6.293 1.00 69.75 98 PHE A N 1
ATOM 715 C CA . PHE A 1 98 ? 6.998 0.810 -6.740 1.00 69.75 98 PHE A CA 1
ATOM 716 C C . PHE A 1 98 ? 5.571 1.323 -6.547 1.00 69.75 98 PHE A C 1
ATOM 718 O O . PHE A 1 98 ? 4.766 1.218 -7.468 1.00 69.75 98 PHE A O 1
ATOM 725 N N . ALA A 1 99 ? 5.261 1.957 -5.415 1.00 60.69 99 ALA A N 1
ATOM 726 C CA . ALA A 1 99 ? 3.904 2.424 -5.134 1.00 60.69 99 ALA A CA 1
ATOM 727 C C . ALA A 1 99 ? 3.554 3.718 -5.883 1.00 60.69 99 ALA A C 1
ATOM 729 O O . ALA A 1 99 ? 2.409 3.926 -6.276 1.00 60.69 99 ALA A O 1
ATOM 730 N N . ARG A 1 100 ? 4.524 4.625 -6.079 1.00 64.81 100 ARG A N 1
ATOM 731 C CA . ARG A 1 100 ? 4.259 5.956 -6.666 1.00 64.81 100 ARG A CA 1
ATOM 732 C C . ARG A 1 100 ? 4.871 6.155 -8.042 1.00 64.81 100 ARG A C 1
ATOM 734 O O . ARG A 1 100 ? 4.657 7.207 -8.649 1.00 64.81 100 ARG A O 1
ATOM 741 N N . ALA A 1 101 ? 5.634 5.184 -8.544 1.00 74.06 101 ALA A N 1
ATOM 742 C CA . ALA A 1 101 ? 6.445 5.346 -9.744 1.00 74.06 101 ALA A CA 1
ATOM 743 C C . ALA A 1 101 ? 7.409 6.540 -9.647 1.00 74.06 101 ALA A C 1
ATOM 745 O O . ALA A 1 101 ? 7.755 7.134 -10.668 1.00 74.06 101 ALA A O 1
ATOM 746 N N . ARG A 1 102 ? 7.808 6.955 -8.438 1.00 79.81 102 ARG A N 1
ATOM 747 C CA . ARG A 1 102 ? 8.654 8.136 -8.227 1.00 79.81 102 ARG A CA 1
ATOM 748 C C . ARG A 1 102 ? 9.936 7.720 -7.509 1.00 79.81 102 ARG A C 1
ATOM 750 O O . ARG A 1 102 ? 9.869 7.340 -6.345 1.00 79.81 102 ARG A O 1
ATOM 757 N N . PRO A 1 103 ? 11.099 7.804 -8.176 1.00 90.00 103 PRO A N 1
ATOM 758 C CA . PRO A 1 103 ? 12.372 7.593 -7.517 1.00 90.00 103 PRO A CA 1
ATOM 759 C C . PRO A 1 103 ? 12.653 8.788 -6.608 1.00 90.00 103 PRO A C 1
ATOM 761 O O . PRO A 1 103 ? 12.643 9.932 -7.066 1.00 90.00 103 PRO A O 1
ATOM 764 N N . VAL A 1 104 ? 12.917 8.511 -5.340 1.00 91.19 104 VAL A N 1
ATOM 765 C CA . VAL A 1 104 ? 13.331 9.497 -4.339 1.00 91.19 104 VAL A CA 1
ATOM 766 C C . VAL A 1 104 ? 14.560 8.940 -3.632 1.00 91.19 104 VAL A C 1
ATOM 768 O O . VAL A 1 104 ? 14.650 7.726 -3.467 1.00 91.19 104 VAL A O 1
ATOM 771 N N . LEU A 1 105 ? 15.502 9.800 -3.253 1.00 92.94 105 LEU A N 1
ATOM 772 C CA . LEU A 1 105 ? 16.616 9.460 -2.370 1.00 92.94 105 LEU A CA 1
ATOM 773 C C . LEU A 1 105 ? 16.728 10.512 -1.272 1.00 92.94 105 LEU A C 1
ATOM 775 O O . LEU A 1 105 ? 16.887 11.698 -1.559 1.00 92.94 105 LEU A O 1
ATOM 779 N N . ARG A 1 106 ? 16.667 10.064 -0.020 1.00 92.00 106 ARG A N 1
ATOM 780 C CA . ARG A 1 106 ? 16.924 10.888 1.162 1.00 92.00 106 ARG A CA 1
ATOM 781 C C . ARG A 1 106 ? 18.429 10.892 1.438 1.00 92.00 106 ARG A C 1
ATOM 783 O O . ARG A 1 106 ? 18.980 9.866 1.823 1.00 92.00 106 ARG A O 1
ATOM 790 N N . LEU A 1 107 ? 19.097 12.031 1.259 1.00 90.50 107 LEU A N 1
ATOM 791 C CA . LEU A 1 107 ? 20.526 12.218 1.554 1.00 90.50 107 LEU A CA 1
ATOM 792 C C . LEU A 1 107 ? 20.751 12.488 3.045 1.00 90.50 107 LEU A C 1
ATOM 794 O O . LEU A 1 107 ? 21.408 13.445 3.438 1.00 90.50 107 LEU A O 1
ATOM 798 N N . HIS A 1 108 ? 20.156 11.643 3.879 1.00 88.94 108 HIS A N 1
ATOM 799 C CA . HIS A 1 108 ? 20.402 11.626 5.311 1.00 88.94 108 HIS A CA 1
ATOM 800 C C . HIS A 1 108 ? 21.511 10.599 5.603 1.00 88.94 108 HIS A C 1
ATOM 802 O O . HIS A 1 108 ? 21.419 9.493 5.060 1.00 88.94 108 HIS A O 1
ATOM 808 N N . PRO A 1 109 ? 22.510 10.887 6.465 1.00 86.00 109 PRO A N 1
ATOM 809 C CA . PRO A 1 109 ? 23.651 9.992 6.700 1.00 86.00 109 PRO A CA 1
ATOM 810 C C . PRO A 1 109 ? 23.256 8.534 6.979 1.00 86.00 109 PRO A C 1
ATOM 812 O O . PRO A 1 109 ? 23.735 7.631 6.302 1.00 86.00 109 PRO A O 1
ATOM 815 N N . LEU A 1 110 ? 22.282 8.314 7.872 1.00 84.94 110 LEU A N 1
ATOM 816 C CA . LEU A 1 110 ? 21.772 6.970 8.190 1.00 84.94 110 LEU A CA 1
ATOM 817 C C . LEU A 1 110 ? 21.143 6.246 6.986 1.00 84.94 110 LEU A C 1
ATOM 819 O O . LEU A 1 110 ? 21.257 5.030 6.871 1.00 84.94 110 LEU A O 1
ATOM 823 N N . VAL A 1 111 ? 20.471 6.969 6.083 1.00 87.81 111 VAL A N 1
ATOM 824 C CA . VAL A 1 111 ? 19.837 6.364 4.897 1.00 87.81 111 VAL A CA 1
ATOM 825 C C . VAL A 1 111 ? 20.903 5.972 3.879 1.00 87.81 111 VAL A C 1
ATOM 827 O O . VAL A 1 111 ? 20.862 4.874 3.330 1.00 87.81 111 VAL A O 1
ATOM 830 N N . VAL A 1 112 ? 21.877 6.855 3.652 1.00 87.19 112 VAL A N 1
ATOM 831 C CA . VAL A 1 112 ? 23.006 6.621 2.743 1.00 87.19 112 VAL A CA 1
ATOM 832 C C . VAL A 1 112 ? 23.825 5.412 3.210 1.00 87.19 112 VAL A C 1
ATOM 834 O O . VAL A 1 112 ? 24.084 4.514 2.409 1.00 87.19 112 VAL A O 1
ATOM 837 N N . GLU A 1 113 ? 24.118 5.329 4.509 1.00 85.31 113 GLU A N 1
ATOM 838 C CA . GLU A 1 113 ? 24.786 4.181 5.131 1.00 85.31 113 GLU A CA 1
ATOM 839 C C . GLU A 1 113 ? 23.973 2.886 4.974 1.00 85.31 113 GLU A C 1
ATOM 841 O O . GLU A 1 113 ? 24.497 1.884 4.488 1.00 85.31 113 GLU A O 1
ATOM 846 N N . THR A 1 114 ? 22.670 2.913 5.285 1.00 82.50 114 THR A N 1
ATOM 847 C CA . THR A 1 114 ? 21.772 1.743 5.159 1.00 82.50 114 THR A CA 1
ATOM 848 C C . THR A 1 114 ? 21.699 1.219 3.722 1.00 82.50 114 THR A C 1
ATOM 850 O O . THR A 1 114 ? 21.576 0.016 3.486 1.00 82.50 114 THR A O 1
ATOM 853 N N . LEU A 1 115 ? 21.788 2.109 2.733 1.00 80.12 115 LEU A N 1
ATOM 854 C CA . LEU A 1 115 ? 21.788 1.737 1.320 1.00 80.12 115 LEU A CA 1
ATOM 855 C C . LEU A 1 115 ? 23.149 1.215 0.827 1.00 80.12 115 LEU A C 1
ATOM 857 O O . LEU A 1 115 ? 23.228 0.780 -0.327 1.00 80.12 115 LEU A O 1
ATOM 861 N N . GLY A 1 116 ? 24.187 1.228 1.672 1.00 80.88 116 GLY A N 1
ATOM 862 C CA . GLY A 1 116 ? 25.556 0.853 1.316 1.00 80.88 116 GLY A CA 1
ATOM 863 C C . GLY A 1 116 ? 26.212 1.863 0.375 1.00 80.88 116 GLY A C 1
ATOM 864 O O . GLY A 1 116 ? 27.018 1.491 -0.477 1.00 80.88 116 GLY A O 1
ATOM 865 N N . LEU A 1 117 ? 25.808 3.129 0.466 1.00 82.75 117 LEU A N 1
ATOM 866 C CA . LEU A 1 117 ? 26.272 4.206 -0.397 1.00 82.75 117 LEU A CA 1
ATOM 867 C C . LEU A 1 117 ? 27.287 5.067 0.347 1.00 82.75 117 LEU A C 1
ATOM 869 O O . LEU A 1 117 ? 27.201 5.256 1.554 1.00 82.75 117 LEU A O 1
ATOM 873 N N . SER A 1 118 ? 28.239 5.622 -0.395 1.00 77.19 118 SER A N 1
ATOM 874 C CA . SER A 1 118 ? 29.179 6.612 0.119 1.00 77.19 118 SER A CA 1
ATOM 875 C C . SER A 1 118 ? 29.153 7.801 -0.822 1.00 77.19 118 SER A C 1
ATOM 877 O O . SER A 1 118 ? 29.669 7.730 -1.938 1.00 77.19 118 SER A O 1
ATOM 879 N N . PHE A 1 119 ? 28.523 8.881 -0.376 1.00 74.25 119 PHE A N 1
ATOM 880 C CA . PHE A 1 119 ? 28.446 10.132 -1.114 1.00 74.25 119 PHE A CA 1
ATOM 881 C C . PHE A 1 119 ? 28.888 11.291 -0.222 1.00 74.25 119 PHE A C 1
ATOM 883 O O . PHE A 1 119 ? 28.614 11.252 0.980 1.00 74.25 119 PHE A O 1
ATOM 890 N N . PRO A 1 120 ? 29.496 12.342 -0.790 1.00 67.12 120 PRO A N 1
ATOM 891 C CA . PRO A 1 120 ? 29.526 13.632 -0.122 1.00 67.12 120 PRO A CA 1
ATOM 892 C C . PRO A 1 120 ? 28.071 14.131 0.025 1.00 67.12 120 PRO A C 1
ATOM 894 O O . PRO A 1 120 ? 27.358 14.225 -0.977 1.00 67.12 120 PRO A O 1
ATOM 897 N N . PRO A 1 121 ? 27.582 14.385 1.254 1.00 61.84 121 PRO A N 1
ATOM 898 C CA . PRO A 1 121 ? 26.169 14.693 1.506 1.00 61.84 121 PRO A CA 1
ATOM 899 C C . PRO A 1 121 ? 25.727 16.062 0.962 1.00 61.84 121 PRO A C 1
ATOM 901 O O . PRO A 1 121 ? 24.526 16.295 0.805 1.00 61.84 121 PRO A O 1
ATOM 904 N N . ASP A 1 122 ? 26.681 16.936 0.633 1.00 68.25 122 ASP A N 1
ATOM 905 C CA . ASP A 1 122 ? 26.428 18.362 0.417 1.00 68.25 122 ASP A CA 1
ATOM 906 C C . ASP A 1 122 ? 26.314 18.772 -1.061 1.00 68.25 122 ASP A C 1
ATOM 908 O O . ASP A 1 122 ? 25.911 19.897 -1.353 1.00 68.25 122 ASP A O 1
ATOM 912 N N . GLU A 1 123 ? 26.589 17.865 -2.007 1.00 81.75 123 GLU A N 1
ATOM 913 C CA . GLU A 1 123 ? 26.583 18.179 -3.442 1.00 81.75 123 GLU A CA 1
ATOM 914 C C . GLU A 1 123 ? 25.640 17.263 -4.246 1.00 81.75 123 GLU A C 1
ATOM 916 O O . GLU A 1 123 ? 26.050 16.217 -4.760 1.00 81.75 123 GLU A O 1
ATOM 921 N N . PRO A 1 124 ? 24.357 17.653 -4.414 1.00 83.50 124 PRO A N 1
ATOM 922 C CA . PRO A 1 124 ? 23.356 16.895 -5.169 1.00 83.50 124 PRO A CA 1
ATOM 923 C C . PRO A 1 124 ? 23.811 16.434 -6.558 1.00 83.50 124 PRO A C 1
ATOM 925 O O . PRO A 1 124 ? 23.451 15.336 -6.989 1.00 83.50 124 PRO A O 1
ATOM 928 N N . ASP A 1 125 ? 24.587 17.256 -7.262 1.00 85.50 125 ASP A N 1
ATOM 929 C CA . ASP A 1 125 ? 25.044 16.960 -8.619 1.00 85.50 125 ASP A CA 1
ATOM 930 C C . ASP A 1 125 ? 26.133 15.881 -8.638 1.00 85.50 125 ASP A C 1
ATOM 932 O O . ASP A 1 125 ? 26.077 14.968 -9.469 1.00 85.50 125 ASP A O 1
ATOM 936 N N . GLU A 1 126 ? 27.058 15.896 -7.676 1.00 86.69 126 GLU A N 1
ATOM 937 C CA . GLU A 1 126 ? 28.039 14.821 -7.508 1.00 86.69 126 GLU A CA 1
ATOM 938 C C . GLU A 1 126 ? 27.354 13.493 -7.175 1.00 86.69 126 GLU A C 1
ATOM 940 O O . GLU A 1 126 ? 27.680 12.454 -7.763 1.00 86.69 126 GLU A O 1
ATOM 945 N N . VAL A 1 127 ? 26.328 13.527 -6.315 1.00 89.19 127 VAL A N 1
ATOM 946 C CA . VAL A 1 127 ? 25.520 12.339 -6.005 1.00 89.19 127 VAL A CA 1
ATOM 947 C C . VAL A 1 127 ? 24.835 11.797 -7.259 1.00 89.19 127 VAL A C 1
ATOM 949 O O . VAL A 1 127 ? 24.838 10.587 -7.494 1.00 89.19 127 VAL A O 1
ATOM 952 N N . ARG A 1 128 ? 24.275 12.659 -8.116 1.00 90.31 128 ARG A N 1
ATOM 953 C CA . ARG A 1 128 ? 23.652 12.226 -9.380 1.00 90.31 128 ARG A CA 1
ATOM 954 C C . ARG A 1 128 ? 24.658 11.569 -10.320 1.00 90.31 128 ARG A C 1
ATOM 956 O O . ARG A 1 128 ? 24.329 10.547 -10.928 1.00 90.31 128 ARG A O 1
ATOM 963 N N . ILE A 1 129 ? 25.873 12.107 -10.419 1.00 89.31 129 ILE A N 1
ATOM 964 C CA . ILE A 1 129 ? 26.953 11.511 -11.217 1.00 89.31 129 ILE A CA 1
ATOM 965 C C . ILE A 1 129 ? 27.310 10.126 -10.667 1.00 89.31 129 ILE A C 1
ATOM 967 O O . ILE A 1 129 ? 27.397 9.160 -11.433 1.00 89.31 129 ILE A O 1
ATOM 971 N N . ALA A 1 130 ? 27.467 10.002 -9.349 1.00 89.62 130 ALA A N 1
ATOM 972 C CA . ALA A 1 130 ? 27.781 8.735 -8.699 1.00 89.62 130 ALA A CA 1
ATOM 973 C C . ALA A 1 130 ? 26.662 7.693 -8.891 1.00 89.62 130 ALA A C 1
ATOM 975 O O . ALA A 1 130 ? 26.942 6.555 -9.271 1.00 89.62 130 ALA A O 1
ATOM 976 N N . LEU A 1 131 ? 25.391 8.088 -8.755 1.00 90.81 131 LEU A N 1
ATOM 977 C CA . LEU A 1 131 ? 24.234 7.236 -9.055 1.00 90.81 131 LEU A CA 1
ATOM 978 C C . LEU A 1 131 ? 24.210 6.786 -10.521 1.00 90.81 131 LEU A C 1
ATOM 980 O O . LEU A 1 131 ? 23.845 5.648 -10.805 1.00 90.81 131 LEU A O 1
ATOM 984 N N . GLY A 1 132 ? 24.628 7.640 -11.458 1.00 90.75 132 GLY A N 1
ATOM 985 C CA . GLY A 1 132 ? 24.749 7.273 -12.871 1.00 90.75 132 GLY A CA 1
ATOM 986 C C . GLY A 1 132 ? 25.767 6.152 -13.109 1.00 90.75 132 GLY A C 1
ATOM 987 O O . GLY A 1 132 ? 25.504 5.243 -13.899 1.00 90.75 132 GLY A O 1
ATOM 988 N N . ARG A 1 133 ? 26.894 6.180 -12.385 1.00 89.12 133 ARG A N 1
ATOM 989 C CA . ARG A 1 133 ? 27.913 5.116 -12.417 1.00 89.12 133 ARG A CA 1
ATOM 990 C C . ARG A 1 133 ? 27.380 3.828 -11.788 1.00 89.12 133 ARG A C 1
ATOM 992 O O . ARG A 1 133 ? 27.448 2.776 -12.414 1.00 89.12 133 ARG A O 1
ATOM 999 N N . LEU A 1 134 ? 26.773 3.928 -10.604 1.00 88.62 134 LEU A N 1
ATOM 1000 C CA . LEU A 1 134 ? 26.201 2.790 -9.872 1.00 88.62 134 LEU A CA 1
ATOM 1001 C C . LEU A 1 134 ? 25.048 2.116 -10.622 1.00 88.62 134 LEU A C 1
ATOM 1003 O O . LEU A 1 134 ? 24.914 0.900 -10.586 1.00 88.62 134 LEU A O 1
ATOM 1007 N N . ALA A 1 135 ? 24.252 2.873 -11.378 1.00 88.69 135 ALA A N 1
ATOM 1008 C CA . ALA A 1 135 ? 23.177 2.321 -12.202 1.00 88.69 135 ALA A CA 1
ATOM 1009 C C . ALA A 1 135 ? 23.659 1.382 -13.327 1.00 88.69 135 ALA A C 1
ATOM 1011 O O . ALA A 1 135 ? 22.826 0.721 -13.957 1.00 88.69 135 ALA A O 1
ATOM 1012 N N . SER A 1 136 ? 24.967 1.374 -13.599 1.00 86.75 136 SER A N 1
ATOM 1013 C CA . SER A 1 136 ? 25.627 0.499 -14.572 1.00 86.75 136 SER A CA 1
ATOM 1014 C C . SER A 1 136 ? 26.373 -0.669 -13.913 1.00 86.75 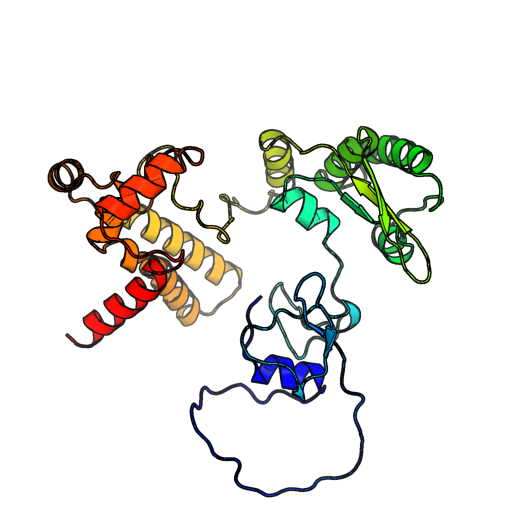136 SER A C 1
ATOM 1016 O O . SER A 1 136 ? 26.973 -1.460 -14.628 1.00 86.75 136 SER A O 1
ATOM 1018 N N . SER A 1 137 ? 26.367 -0.771 -12.578 1.00 83.94 137 SER A N 1
ATOM 1019 C CA . SER A 1 137 ? 26.917 -1.925 -11.859 1.00 83.94 137 SER A CA 1
ATOM 1020 C C . SER A 1 137 ? 25.921 -3.082 -11.903 1.00 83.94 137 SER A C 1
ATOM 1022 O O . SER A 1 137 ? 24.742 -2.910 -11.579 1.00 83.94 137 SER A O 1
ATOM 1024 N N . ASP A 1 138 ? 26.407 -4.263 -12.278 1.00 79.69 138 ASP A N 1
ATOM 1025 C CA . ASP A 1 138 ? 25.613 -5.494 -12.304 1.00 79.69 138 ASP A CA 1
ATOM 1026 C C . ASP A 1 138 ? 25.368 -6.070 -10.897 1.00 79.69 138 ASP A C 1
ATOM 1028 O O . ASP A 1 138 ? 24.440 -6.857 -10.719 1.00 79.69 138 ASP A O 1
ATOM 1032 N N . AS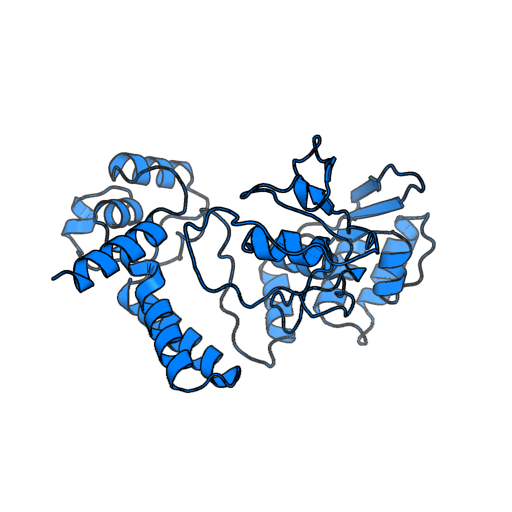P A 1 139 ? 26.111 -5.609 -9.883 1.00 83.06 139 ASP A N 1
ATOM 1033 C CA . ASP A 1 139 ? 26.000 -6.061 -8.486 1.00 83.06 139 ASP A CA 1
ATOM 1034 C C . ASP A 1 139 ? 24.705 -5.590 -7.802 1.00 83.06 139 ASP A C 1
ATOM 1036 O O . ASP A 1 139 ? 24.359 -6.024 -6.701 1.00 83.06 139 ASP A O 1
ATOM 1040 N N . TRP A 1 140 ? 23.981 -4.657 -8.423 1.00 81.38 140 TRP A N 1
ATOM 1041 C CA . TRP A 1 140 ? 22.746 -4.100 -7.883 1.00 81.38 140 TRP A CA 1
ATOM 1042 C C . TRP A 1 140 ? 21.507 -4.796 -8.438 1.00 81.38 140 TRP A C 1
ATOM 1044 O O . TRP A 1 140 ? 21.425 -4.965 -9.652 1.00 81.38 140 TRP A O 1
ATOM 1054 N N . PRO A 1 141 ? 20.480 -5.074 -7.610 1.00 82.25 141 PRO A N 1
ATOM 1055 C CA . PRO A 1 141 ? 19.174 -5.520 -8.087 1.00 82.25 141 PRO A CA 1
ATOM 1056 C C . PRO A 1 141 ? 18.583 -4.580 -9.146 1.00 82.25 141 PRO A C 1
ATOM 1058 O O . PRO A 1 141 ? 18.832 -3.366 -9.128 1.00 82.25 141 PRO A O 1
ATOM 1061 N N . GLU A 1 142 ? 17.761 -5.114 -10.056 1.00 81.81 142 GLU A N 1
ATOM 1062 C CA . GLU A 1 142 ? 17.270 -4.350 -11.210 1.00 81.81 142 GLU A CA 1
ATOM 1063 C C . GLU A 1 142 ? 16.510 -3.085 -10.792 1.00 81.81 142 GLU A C 1
ATOM 1065 O O . GLU A 1 142 ? 16.671 -2.024 -11.410 1.00 81.81 142 GLU A O 1
ATOM 1070 N N . TRP A 1 143 ? 15.766 -3.149 -9.684 1.00 80.62 143 TRP A N 1
ATOM 1071 C CA . TRP A 1 143 ? 15.043 -1.992 -9.167 1.00 80.62 143 TRP A CA 1
ATOM 1072 C C . TRP A 1 143 ? 15.973 -0.874 -8.711 1.00 80.62 143 TRP A C 1
ATOM 1074 O O . TRP A 1 143 ? 15.700 0.290 -9.012 1.00 80.62 143 TRP A O 1
ATOM 1084 N N . LYS A 1 144 ? 17.100 -1.201 -8.062 1.00 88.12 144 LYS A N 1
ATOM 1085 C CA . LYS A 1 144 ? 18.093 -0.206 -7.639 1.00 88.12 144 LYS A CA 1
ATOM 1086 C C . LYS A 1 144 ? 18.769 0.430 -8.849 1.00 88.12 144 LYS A C 1
ATOM 1088 O O . LYS A 1 144 ? 18.962 1.646 -8.869 1.00 88.12 144 LYS A O 1
ATOM 1093 N N . ARG A 1 145 ? 19.070 -0.354 -9.891 1.00 90.56 145 ARG A N 1
ATOM 1094 C CA . ARG A 1 145 ? 19.632 0.170 -11.149 1.00 90.56 145 ARG A CA 1
ATOM 1095 C C . ARG A 1 145 ? 18.662 1.127 -11.841 1.00 90.56 145 ARG A C 1
ATOM 1097 O O . ARG A 1 145 ? 19.061 2.215 -12.259 1.00 90.56 145 ARG A O 1
ATOM 1104 N N . LEU A 1 146 ? 17.380 0.762 -11.938 1.00 88.19 146 LEU A N 1
ATOM 1105 C CA . LEU A 1 146 ? 16.341 1.634 -12.498 1.00 88.19 146 LEU A CA 1
ATOM 1106 C C . LEU A 1 146 ? 16.181 2.916 -11.669 1.00 88.19 146 LEU A C 1
ATOM 1108 O O . LEU A 1 146 ? 16.148 4.013 -12.233 1.00 88.19 146 LEU A O 1
ATOM 1112 N N . TRP A 1 147 ? 16.112 2.780 -10.347 1.00 91.00 147 TRP A N 1
ATOM 1113 C CA . TRP A 1 147 ? 16.012 3.880 -9.393 1.00 91.00 147 TRP A CA 1
ATOM 1114 C C . TRP A 1 147 ? 17.174 4.871 -9.534 1.00 91.00 147 TRP A C 1
ATOM 1116 O O . TRP A 1 147 ? 16.937 6.051 -9.808 1.00 91.00 147 TRP A O 1
ATOM 1126 N N . ALA A 1 148 ? 18.422 4.398 -9.478 1.00 92.50 148 ALA A N 1
ATOM 1127 C CA . ALA A 1 148 ? 19.608 5.240 -9.615 1.00 92.50 148 ALA A CA 1
ATOM 1128 C C . ALA A 1 148 ? 19.707 5.902 -10.993 1.00 92.50 148 ALA A C 1
ATOM 1130 O O . ALA A 1 148 ? 19.964 7.102 -11.082 1.00 92.50 148 ALA A O 1
ATOM 1131 N N . ARG A 1 149 ? 19.394 5.178 -12.078 1.00 92.81 149 ARG A N 1
ATOM 1132 C CA . ARG A 1 149 ? 19.372 5.740 -13.441 1.00 92.81 149 ARG A CA 1
ATOM 1133 C C . ARG A 1 149 ? 18.390 6.904 -13.567 1.00 92.81 149 ARG A C 1
ATOM 1135 O O . ARG A 1 149 ? 18.637 7.857 -14.307 1.00 92.81 149 ARG A O 1
ATOM 1142 N N . ARG A 1 150 ? 17.244 6.808 -12.887 1.00 93.00 150 ARG A N 1
ATOM 1143 C CA . ARG A 1 150 ? 16.190 7.829 -12.913 1.00 93.00 150 ARG A CA 1
ATOM 1144 C C . ARG A 1 150 ? 16.526 9.024 -12.023 1.00 93.00 150 ARG A C 1
ATOM 1146 O O . ARG A 1 150 ? 16.209 10.145 -12.417 1.00 93.00 150 ARG A O 1
ATOM 1153 N N . LEU A 1 151 ? 17.193 8.805 -10.891 1.00 92.75 151 LEU A N 1
ATOM 1154 C CA . LEU A 1 151 ? 17.711 9.874 -10.031 1.00 92.75 151 LEU A CA 1
ATOM 1155 C C . LEU A 1 151 ? 18.864 10.640 -10.685 1.00 92.75 151 LEU A C 1
ATOM 1157 O O . LEU A 1 151 ? 18.859 11.868 -10.660 1.00 92.75 151 LEU A O 1
ATOM 1161 N N . ALA A 1 152 ? 19.788 9.943 -11.348 1.00 91.88 152 ALA A N 1
ATOM 1162 C CA . ALA A 1 152 ? 20.917 10.551 -12.054 1.00 91.88 152 ALA A CA 1
ATOM 1163 C C . ALA A 1 152 ? 20.476 11.530 -13.160 1.00 91.88 152 ALA A C 1
ATOM 1165 O O . ALA A 1 152 ? 21.142 12.523 -13.421 1.00 91.88 152 ALA A O 1
ATOM 1166 N N . LYS A 1 153 ? 19.326 11.263 -13.796 1.00 88.06 153 LYS A N 1
ATOM 1167 C CA . LYS A 1 153 ? 18.717 12.118 -14.835 1.00 88.06 153 LYS A CA 1
ATOM 1168 C C . LYS A 1 153 ? 17.677 13.109 -14.290 1.00 88.06 153 LYS A C 1
ATOM 1170 O O . LYS A 1 153 ? 17.077 13.861 -15.063 1.00 88.06 153 LYS A O 1
ATOM 1175 N N . GLY A 1 154 ? 17.368 13.039 -12.996 1.00 80.06 154 GLY A N 1
ATOM 1176 C CA . GLY A 1 154 ? 16.446 13.952 -12.325 1.00 80.06 154 GLY A CA 1
ATOM 1177 C C . GLY A 1 154 ? 17.100 15.308 -12.073 1.00 80.06 154 GLY A C 1
ATOM 1178 O O . GLY A 1 154 ? 18.318 15.394 -11.995 1.00 80.06 154 GLY A O 1
ATOM 1179 N N . GLY A 1 155 ? 16.290 16.359 -11.940 1.00 77.12 155 GLY A N 1
ATOM 1180 C CA . GLY A 1 155 ? 16.766 17.704 -11.586 1.00 77.12 155 GLY A CA 1
ATOM 1181 C C . GLY A 1 155 ? 16.098 18.289 -10.342 1.00 77.12 155 GLY A C 1
ATOM 1182 O O . GLY A 1 155 ? 16.410 19.407 -9.965 1.00 77.12 155 GLY A O 1
ATOM 1183 N N . GLY A 1 156 ? 15.163 17.565 -9.716 1.00 87.56 156 GLY A N 1
ATOM 1184 C CA . GLY A 1 156 ? 14.480 18.038 -8.514 1.00 87.56 156 GLY A CA 1
ATOM 1185 C C . GLY A 1 156 ? 15.301 17.729 -7.270 1.00 87.56 156 GLY A C 1
ATOM 1186 O O . GLY A 1 156 ? 15.710 16.579 -7.076 1.00 87.56 156 GLY A O 1
ATOM 1187 N N . SER A 1 157 ? 15.541 18.733 -6.440 1.00 90.75 157 SER A N 1
ATOM 1188 C CA . SER A 1 157 ? 16.023 18.558 -5.075 1.00 90.75 157 SER A CA 1
ATOM 1189 C C . SER A 1 157 ? 15.422 19.620 -4.166 1.00 90.75 157 SER A C 1
ATOM 1191 O O . SER A 1 157 ? 15.078 20.715 -4.609 1.00 90.75 157 SER A O 1
ATOM 1193 N N . PHE A 1 158 ? 15.276 19.283 -2.891 1.00 90.75 158 PHE A N 1
ATOM 1194 C CA . PHE A 1 158 ? 14.893 20.230 -1.850 1.00 90.75 158 PHE A CA 1
ATOM 1195 C C . PHE A 1 158 ? 15.583 19.863 -0.538 1.00 90.75 158 PHE A C 1
ATOM 1197 O O . PHE A 1 158 ? 16.008 18.722 -0.350 1.00 90.75 158 PHE A O 1
ATOM 1204 N N . VAL A 1 159 ? 15.705 20.838 0.360 1.00 90.88 159 VAL A N 1
ATOM 1205 C CA . VAL A 1 159 ? 16.364 20.674 1.659 1.00 90.88 159 VAL A CA 1
ATOM 1206 C C . VAL A 1 159 ? 15.306 20.541 2.743 1.00 90.88 159 VAL A C 1
ATOM 1208 O O . VAL A 1 159 ? 14.417 21.386 2.857 1.00 90.88 159 VAL A O 1
ATOM 1211 N N . VAL A 1 160 ? 15.414 19.494 3.553 1.00 88.81 160 VAL A N 1
ATOM 1212 C CA . VAL A 1 160 ? 14.614 19.315 4.761 1.00 88.81 160 VAL A CA 1
ATOM 1213 C C . VAL A 1 160 ? 15.264 20.110 5.886 1.00 88.81 160 VAL A C 1
ATOM 1215 O O . VAL A 1 160 ? 16.394 19.835 6.293 1.00 88.81 160 VAL A O 1
ATOM 1218 N N . GLN A 1 161 ? 14.541 21.113 6.380 1.00 87.12 161 GLN A N 1
ATOM 1219 C CA . GLN A 1 161 ? 14.981 21.927 7.508 1.00 87.12 161 GLN A CA 1
ATOM 1220 C C . GLN A 1 161 ? 14.822 21.125 8.800 1.00 87.12 161 GLN A C 1
ATOM 1222 O O . GLN A 1 161 ? 13.724 20.705 9.157 1.00 87.12 161 GLN A O 1
ATOM 1227 N N . SER A 1 162 ? 15.934 20.891 9.488 1.00 84.25 162 SER A N 1
ATOM 1228 C CA . SER A 1 162 ? 15.972 20.243 10.797 1.00 84.25 162 SER A CA 1
ATOM 1229 C C . SER A 1 162 ? 17.189 20.752 11.578 1.00 84.25 162 SER A C 1
ATOM 1231 O O . SER A 1 162 ? 17.929 21.594 11.069 1.00 84.25 162 SER A O 1
ATOM 1233 N N . ALA A 1 163 ? 17.429 20.241 12.789 1.00 86.44 163 ALA A N 1
ATOM 1234 C CA . ALA A 1 163 ? 18.644 20.558 13.550 1.00 86.44 163 ALA A CA 1
ATOM 1235 C C . ALA A 1 163 ? 19.940 20.286 12.755 1.00 86.44 163 ALA A C 1
ATOM 1237 O O . ALA A 1 163 ? 20.937 20.978 12.940 1.00 86.44 163 ALA A O 1
ATOM 1238 N N . SER A 1 164 ? 19.919 19.310 11.845 1.00 87.00 164 SER A N 1
ATOM 1239 C CA . SER A 1 164 ? 20.973 19.079 10.854 1.00 87.00 164 SER A CA 1
ATOM 1240 C C . SER A 1 164 ? 20.323 18.982 9.473 1.00 87.00 164 SER A C 1
ATOM 1242 O O . SER A 1 164 ? 19.718 17.954 9.166 1.00 87.00 164 SER A O 1
ATOM 1244 N N . PRO A 1 165 ? 20.344 20.055 8.661 1.00 88.38 165 PRO A N 1
ATOM 1245 C CA . PRO A 1 165 ? 19.702 20.059 7.353 1.00 88.38 165 PRO A CA 1
ATOM 1246 C C . PRO A 1 165 ? 20.235 18.946 6.453 1.00 88.38 165 PRO A C 1
ATOM 1248 O O . PRO A 1 165 ? 21.422 18.631 6.473 1.00 88.38 165 PRO A O 1
ATOM 1251 N N . TRP A 1 166 ? 19.353 18.363 5.650 1.00 90.44 166 TRP A N 1
ATOM 1252 C CA . TRP A 1 166 ? 19.708 17.303 4.711 1.00 90.44 166 TRP A CA 1
ATOM 1253 C C . TRP A 1 166 ? 18.865 17.413 3.445 1.00 90.44 166 TRP A C 1
ATOM 1255 O O . TRP A 1 166 ? 17.790 18.017 3.440 1.00 90.44 166 TRP A O 1
ATOM 1265 N N . SER A 1 167 ? 19.360 16.850 2.348 1.00 91.25 167 SER A N 1
ATOM 1266 C CA . SER A 1 167 ? 18.753 17.021 1.026 1.00 91.25 167 SER A CA 1
ATOM 1267 C C . SER A 1 167 ? 17.939 15.804 0.595 1.00 91.25 167 SER A C 1
ATOM 1269 O O . SER A 1 167 ? 18.252 14.664 0.925 1.00 91.25 167 SER A O 1
ATOM 1271 N N . VAL A 1 168 ? 16.905 16.030 -0.207 1.00 92.56 168 VAL A N 1
ATOM 1272 C CA . VAL A 1 168 ? 16.156 14.979 -0.902 1.00 92.56 168 VAL A CA 1
ATOM 1273 C C . VAL A 1 168 ? 16.360 15.156 -2.397 1.00 92.56 168 VAL A C 1
ATOM 1275 O O . VAL A 1 168 ? 16.152 16.246 -2.926 1.00 92.56 168 VAL A O 1
ATOM 1278 N N . LEU A 1 169 ? 16.741 14.084 -3.090 1.00 93.19 169 LEU A N 1
ATOM 1279 C CA . LEU A 1 169 ? 16.767 14.042 -4.548 1.00 93.19 169 LEU A CA 1
ATOM 1280 C C . LEU A 1 169 ? 15.483 13.412 -5.068 1.00 93.19 169 LEU A C 1
ATOM 1282 O O . LEU A 1 169 ? 15.102 12.316 -4.659 1.00 93.19 169 LEU A O 1
ATOM 1286 N N . GLU A 1 170 ? 14.862 14.067 -6.040 1.00 92.38 170 GLU A N 1
ATOM 1287 C CA . GLU A 1 170 ? 13.712 13.541 -6.757 1.00 92.38 170 GLU A CA 1
ATOM 1288 C C . GLU A 1 170 ? 14.070 13.227 -8.211 1.00 92.38 170 GLU A C 1
ATOM 1290 O O . GLU A 1 170 ? 14.667 14.020 -8.952 1.00 92.38 170 GLU A O 1
ATOM 1295 N N . GLY A 1 171 ? 13.670 12.034 -8.634 1.00 87.88 171 GLY A N 1
ATOM 1296 C CA . GLY A 1 171 ? 13.707 11.605 -10.017 1.00 87.88 171 GLY A CA 1
ATOM 1297 C C . GLY A 1 171 ? 12.391 11.900 -10.729 1.00 87.88 171 GLY A C 1
ATOM 1298 O O . GLY A 1 171 ? 11.336 12.124 -10.127 1.00 87.88 171 GLY A O 1
ATOM 1299 N N . ARG A 1 172 ? 12.436 11.859 -12.062 1.00 83.19 172 ARG A N 1
ATOM 1300 C CA . ARG A 1 172 ? 11.214 11.914 -12.873 1.00 83.19 172 ARG A CA 1
ATOM 1301 C C . ARG A 1 172 ? 10.388 10.647 -12.663 1.00 83.19 172 ARG A C 1
ATOM 1303 O O . ARG A 1 172 ? 10.948 9.570 -12.456 1.00 83.19 172 ARG A O 1
ATOM 1310 N N . ARG A 1 173 ? 9.064 10.777 -12.793 1.00 80.12 173 ARG A N 1
ATOM 1311 C CA . ARG A 1 173 ? 8.143 9.637 -12.742 1.00 80.12 173 ARG A CA 1
ATOM 1312 C C . ARG A 1 173 ? 8.563 8.566 -13.754 1.00 80.12 173 ARG A C 1
ATOM 1314 O O . ARG A 1 173 ? 8.895 8.873 -14.901 1.00 80.12 173 ARG A O 1
ATOM 1321 N N . VAL A 1 174 ? 8.559 7.318 -13.312 1.00 77.31 174 VAL A N 1
ATOM 1322 C CA . VAL A 1 174 ? 8.912 6.148 -14.107 1.00 77.31 174 VAL A CA 1
ATOM 1323 C C . VAL A 1 174 ? 7.677 5.681 -14.887 1.00 77.31 174 VAL A C 1
ATOM 1325 O O . VAL A 1 174 ? 6.593 5.589 -14.311 1.00 77.31 174 VAL A O 1
ATOM 1328 N N . PRO A 1 175 ? 7.795 5.394 -16.194 1.00 76.00 175 PRO A N 1
ATOM 1329 C CA . PRO A 1 175 ? 6.730 4.743 -16.945 1.00 76.00 175 PRO A CA 1
ATOM 1330 C C . PRO A 1 175 ? 6.375 3.383 -16.335 1.00 76.00 175 PRO A C 1
ATOM 1332 O O . PRO A 1 175 ? 7.261 2.599 -16.006 1.00 76.00 175 PRO A O 1
ATOM 1335 N N . ILE A 1 176 ? 5.082 3.067 -16.252 1.00 63.62 176 ILE A N 1
ATOM 1336 C CA . ILE A 1 176 ? 4.593 1.807 -15.661 1.00 63.62 176 ILE A CA 1
ATOM 1337 C C . ILE A 1 176 ? 5.210 0.578 -16.347 1.00 63.62 176 ILE A C 1
ATOM 1339 O O . ILE A 1 176 ? 5.543 -0.394 -15.679 1.00 63.62 176 ILE A O 1
ATOM 1343 N N . ALA A 1 177 ? 5.428 0.631 -17.665 1.00 64.19 177 ALA A N 1
ATOM 1344 C CA . ALA A 1 177 ? 6.065 -0.458 -18.409 1.00 64.19 177 ALA A CA 1
ATOM 1345 C C . ALA A 1 177 ? 7.488 -0.779 -17.910 1.00 64.19 177 ALA A C 1
ATOM 1347 O O . ALA A 1 177 ? 7.863 -1.946 -17.841 1.00 64.19 177 ALA A O 1
ATOM 1348 N N . ASP A 1 178 ? 8.260 0.239 -17.515 1.00 70.56 178 ASP A N 1
ATOM 1349 C CA . ASP A 1 178 ? 9.606 0.037 -16.971 1.00 70.56 178 ASP A CA 1
ATOM 1350 C C . ASP A 1 178 ? 9.566 -0.565 -15.564 1.00 70.56 178 ASP A C 1
ATOM 1352 O O . ASP A 1 178 ? 10.429 -1.374 -15.240 1.00 70.56 178 ASP A O 1
ATOM 1356 N N . LEU A 1 179 ? 8.576 -0.191 -14.743 1.00 63.72 179 LEU A N 1
ATOM 1357 C CA . LEU A 1 179 ? 8.378 -0.781 -13.414 1.00 63.72 179 LEU A CA 1
ATOM 1358 C C . LEU A 1 179 ? 7.969 -2.249 -13.510 1.00 63.72 179 LEU A C 1
ATOM 1360 O O . LEU A 1 179 ? 8.505 -3.073 -12.780 1.00 63.72 179 LEU A O 1
ATOM 1364 N N . ARG A 1 180 ? 7.067 -2.582 -14.441 1.00 56.81 180 ARG A N 1
ATOM 1365 C CA . ARG A 1 180 ? 6.613 -3.961 -14.662 1.00 56.81 180 ARG A CA 1
ATOM 1366 C C . ARG A 1 180 ? 7.755 -4.892 -15.050 1.00 56.81 180 ARG A C 1
ATOM 1368 O O . ARG A 1 180 ? 7.815 -5.990 -14.522 1.00 56.81 180 ARG A O 1
ATOM 1375 N N . ARG A 1 181 ? 8.685 -4.445 -15.899 1.00 67.38 181 ARG A N 1
ATOM 1376 C CA . ARG A 1 181 ? 9.874 -5.237 -16.257 1.00 67.38 181 ARG A CA 1
ATOM 1377 C C . ARG A 1 181 ? 10.739 -5.562 -15.037 1.00 67.38 181 ARG A C 1
ATOM 1379 O O . ARG A 1 181 ? 11.199 -6.685 -14.908 1.00 67.38 181 ARG A O 1
ATOM 1386 N N . VAL A 1 182 ? 10.925 -4.589 -14.145 1.00 65.94 182 VAL A N 1
ATOM 1387 C CA . VAL A 1 182 ? 11.708 -4.779 -12.919 1.00 65.94 182 VAL A CA 1
ATOM 1388 C C . VAL A 1 182 ? 11.024 -5.749 -11.963 1.00 65.94 182 VAL A C 1
ATOM 1390 O O . VAL A 1 182 ? 11.689 -6.629 -11.433 1.00 65.94 182 VAL A O 1
ATOM 1393 N N . LEU A 1 183 ? 9.711 -5.616 -11.770 1.00 52.53 183 LEU A N 1
ATOM 1394 C CA . LEU A 1 183 ? 8.947 -6.549 -10.938 1.00 52.53 183 LEU A CA 1
ATOM 1395 C C . LEU A 1 183 ? 9.051 -7.975 -11.503 1.00 52.53 183 LEU A C 1
ATOM 1397 O O . LEU A 1 183 ? 9.512 -8.869 -10.811 1.00 52.53 183 LEU A O 1
ATOM 1401 N N . GLN A 1 184 ? 8.834 -8.138 -12.811 1.00 44.50 184 GLN A N 1
ATOM 1402 C CA . GLN A 1 184 ? 8.985 -9.420 -13.513 1.00 44.50 184 GLN A CA 1
ATOM 1403 C C . GLN A 1 184 ? 10.402 -10.021 -13.441 1.00 44.50 184 GLN A C 1
ATOM 1405 O O . GLN A 1 184 ? 10.553 -11.229 -13.581 1.00 44.50 184 GLN A O 1
ATOM 1410 N N . SER A 1 185 ? 11.443 -9.198 -13.272 1.00 46.19 185 SER A N 1
ATOM 1411 C CA . SER A 1 185 ? 12.836 -9.658 -13.148 1.00 46.19 185 SER A CA 1
ATOM 1412 C C . SER A 1 185 ? 13.196 -10.150 -11.743 1.00 46.19 185 SER A C 1
ATOM 1414 O O . SER A 1 185 ? 14.065 -11.010 -11.606 1.00 46.19 185 SER A O 1
ATOM 1416 N N . GLU A 1 186 ? 12.542 -9.617 -10.705 1.00 41.22 186 GLU A N 1
ATOM 1417 C CA . GLU A 1 186 ? 12.662 -10.137 -9.337 1.00 41.22 186 GLU A CA 1
ATOM 1418 C C . GLU A 1 186 ? 11.712 -11.322 -9.109 1.00 41.22 186 GLU A C 1
ATOM 1420 O O . GLU A 1 186 ? 11.999 -12.194 -8.288 1.00 41.22 186 GLU A O 1
ATOM 1425 N N . ASP A 1 187 ? 10.665 -11.432 -9.930 1.00 32.25 187 ASP A N 1
ATOM 1426 C CA . ASP A 1 187 ? 9.726 -12.549 -9.972 1.00 32.25 187 ASP A CA 1
ATOM 1427 C C . ASP A 1 187 ? 10.291 -13.735 -10.779 1.00 32.25 187 ASP A C 1
ATOM 1429 O O . ASP A 1 187 ? 9.732 -14.190 -11.776 1.00 32.25 187 ASP A O 1
ATOM 1433 N N . SER A 1 188 ? 11.390 -14.311 -10.286 1.00 30.73 188 SER A N 1
ATOM 1434 C CA . SER A 1 188 ? 11.527 -15.775 -10.345 1.00 30.73 188 SER A CA 1
ATOM 1435 C C . SER A 1 188 ? 10.965 -16.434 -9.087 1.00 30.73 188 SER A C 1
ATOM 1437 O O . SER A 1 188 ? 11.378 -17.529 -8.748 1.00 30.73 188 SER A O 1
ATOM 1439 N N . PHE A 1 189 ? 9.997 -15.793 -8.428 1.00 29.30 189 PHE A N 1
ATOM 1440 C CA . PHE A 1 189 ? 9.000 -16.432 -7.579 1.00 29.30 189 PHE A CA 1
ATOM 1441 C C . PHE A 1 189 ? 7.669 -15.667 -7.710 1.00 29.30 189 PHE A C 1
ATOM 1443 O O . PHE A 1 189 ? 7.435 -14.681 -7.031 1.00 29.30 189 PHE A O 1
ATOM 1450 N N . GLU A 1 190 ? 6.822 -16.179 -8.608 1.00 30.81 190 GLU A N 1
ATOM 1451 C CA . GLU A 1 190 ? 5.352 -16.196 -8.504 1.00 30.81 190 GLU A CA 1
ATOM 1452 C C . GLU A 1 190 ? 4.576 -14.874 -8.687 1.00 30.81 190 GLU A C 1
ATOM 1454 O O . GLU A 1 190 ? 4.208 -14.187 -7.743 1.00 30.81 190 GLU A O 1
ATOM 1459 N N . ASP A 1 191 ? 4.252 -14.610 -9.958 1.00 32.47 191 ASP A N 1
ATOM 1460 C CA . ASP A 1 191 ? 2.989 -14.060 -10.488 1.00 32.47 191 ASP A CA 1
ATOM 1461 C C . ASP A 1 191 ? 2.221 -13.051 -9.599 1.00 32.47 191 ASP A C 1
ATOM 1463 O O . ASP A 1 191 ? 1.133 -13.305 -9.079 1.00 32.47 191 ASP A O 1
ATOM 1467 N N . GLY A 1 192 ? 2.781 -11.847 -9.457 1.00 28.38 192 GLY A N 1
ATOM 1468 C CA . GLY A 1 192 ? 2.140 -10.717 -8.789 1.00 28.38 192 GLY A CA 1
ATOM 1469 C C . GLY A 1 192 ? 1.211 -9.922 -9.712 1.00 28.38 192 GLY A C 1
ATOM 1470 O O . GLY A 1 192 ? 1.603 -8.905 -10.293 1.00 28.38 192 GLY A O 1
ATOM 1471 N N . VAL A 1 193 ? -0.057 -10.329 -9.813 1.00 32.72 193 VAL A N 1
ATOM 1472 C CA . VAL A 1 193 ? -1.117 -9.495 -10.403 1.00 32.72 193 VAL A CA 1
ATOM 1473 C C . VAL A 1 193 ? -1.412 -8.310 -9.473 1.00 32.72 193 VAL A C 1
ATOM 1475 O O . VAL A 1 193 ? -2.088 -8.443 -8.462 1.00 32.72 193 VAL A O 1
ATOM 1478 N N . GLU A 1 194 ? -0.872 -7.145 -9.838 1.00 30.81 194 GLU A N 1
ATOM 1479 C CA . GLU A 1 194 ? -1.319 -5.773 -9.526 1.00 30.81 194 GLU A CA 1
ATOM 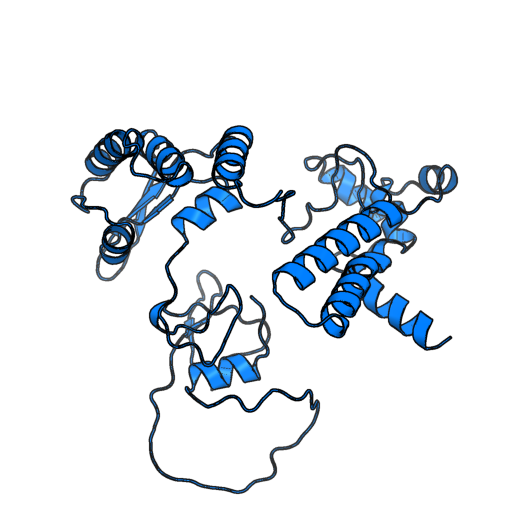1480 C C . GLU A 1 194 ? -2.151 -5.597 -8.229 1.00 30.81 194 GLU A C 1
ATOM 1482 O O . GLU A 1 194 ? -3.367 -5.405 -8.256 1.00 30.81 194 GLU A O 1
ATOM 1487 N N . LEU A 1 195 ? -1.462 -5.589 -7.082 1.00 29.50 195 LEU A N 1
ATOM 1488 C CA . LEU A 1 195 ? -1.991 -5.137 -5.792 1.00 29.50 195 LEU A CA 1
ATOM 1489 C C . LEU A 1 195 ? -1.823 -3.617 -5.645 1.00 29.50 195 LEU A C 1
ATOM 1491 O O . LEU A 1 195 ? -0.773 -3.120 -5.241 1.00 29.50 195 LEU A O 1
ATOM 1495 N N . THR A 1 196 ? -2.898 -2.874 -5.903 1.00 30.34 196 THR A N 1
ATOM 1496 C CA . THR A 1 196 ? -3.176 -1.628 -5.174 1.00 30.34 196 THR A CA 1
ATOM 1497 C C . THR A 1 196 ? -4.604 -1.702 -4.644 1.00 30.34 196 THR A C 1
ATOM 1499 O O . THR A 1 196 ? -5.557 -1.401 -5.362 1.00 30.34 196 THR A O 1
ATOM 1502 N N . THR A 1 197 ? -4.759 -2.141 -3.395 1.00 40.31 197 THR A N 1
ATOM 1503 C CA . THR A 1 197 ? -6.042 -2.171 -2.671 1.00 40.31 197 THR A CA 1
ATOM 1504 C C . THR A 1 197 ? -6.354 -0.885 -1.909 1.00 40.31 197 THR A C 1
ATOM 1506 O O . THR A 1 197 ? -7.398 -0.817 -1.275 1.00 40.31 197 THR A O 1
ATOM 1509 N N . ASP A 1 198 ? -5.542 0.167 -2.031 1.00 42.22 198 ASP A N 1
ATOM 1510 C CA . ASP A 1 198 ? -5.791 1.430 -1.331 1.00 42.22 198 ASP A CA 1
ATOM 1511 C C . ASP A 1 198 ? -6.044 2.574 -2.320 1.00 42.22 198 ASP A C 1
ATOM 1513 O O . ASP A 1 198 ? -5.126 3.205 -2.846 1.00 42.22 198 ASP A O 1
ATOM 1517 N N . GLY A 1 199 ? -7.327 2.835 -2.572 1.00 36.03 199 GLY A N 1
ATOM 1518 C CA . GLY A 1 199 ? -7.814 3.992 -3.318 1.00 36.03 199 GLY A CA 1
ATOM 1519 C C . GLY A 1 199 ? -9.048 3.666 -4.153 1.00 36.03 199 GLY A C 1
ATOM 1520 O O . GLY A 1 199 ? -9.129 2.598 -4.754 1.00 36.03 199 GLY A O 1
ATOM 1521 N N . ASP A 1 200 ? -9.984 4.613 -4.234 1.00 44.09 200 ASP A N 1
ATOM 1522 C CA . ASP A 1 200 ? -11.242 4.627 -5.014 1.00 44.09 200 ASP A CA 1
ATOM 1523 C C . ASP A 1 200 ? -11.119 4.306 -6.536 1.00 44.09 200 ASP A C 1
ATOM 1525 O O . ASP A 1 200 ? -12.039 4.555 -7.321 1.00 44.09 200 ASP A O 1
ATOM 1529 N N . ASP A 1 201 ? -9.993 3.758 -6.995 1.00 39.06 201 ASP A N 1
ATOM 1530 C CA . ASP A 1 201 ? -9.668 3.451 -8.388 1.00 39.06 201 ASP A CA 1
ATOM 1531 C C . ASP A 1 201 ? -9.708 1.942 -8.730 1.00 39.06 201 ASP A C 1
ATOM 1533 O O . ASP A 1 201 ? -9.519 1.583 -9.893 1.00 39.06 201 ASP A O 1
ATOM 1537 N N . SER A 1 202 ? -10.066 1.051 -7.791 1.00 45.84 202 SER A N 1
ATOM 1538 C CA . SER A 1 202 ? -10.184 -0.413 -8.029 1.00 45.84 202 SER A CA 1
ATOM 1539 C C . SER A 1 202 ? -11.371 -0.834 -8.932 1.00 45.84 202 SER A C 1
ATOM 1541 O O . SER A 1 202 ? -11.642 -2.014 -9.168 1.00 45.84 202 SER A O 1
ATOM 1543 N N . PHE A 1 203 ? -12.095 0.131 -9.500 1.00 45.03 203 PHE A N 1
ATOM 1544 C CA . PHE A 1 203 ? -13.313 -0.096 -10.284 1.00 45.03 203 PHE A CA 1
ATOM 1545 C C . PHE A 1 203 ? -13.090 -0.420 -11.764 1.00 45.03 203 PHE A C 1
ATOM 1547 O O . PHE A 1 203 ? -14.069 -0.628 -12.484 1.00 45.03 203 PHE A O 1
ATOM 1554 N N . CYS A 1 204 ? -11.848 -0.442 -12.245 1.00 49.81 204 CYS A N 1
ATOM 1555 C CA . CYS A 1 204 ? -11.588 -0.224 -13.665 1.00 49.81 204 CYS A CA 1
ATOM 1556 C C . CYS A 1 204 ? -10.689 -1.312 -14.264 1.00 49.81 204 CYS A C 1
ATOM 1558 O O . CYS A 1 204 ? -9.465 -1.196 -14.268 1.00 49.81 204 CYS A O 1
ATOM 1560 N N . ALA A 1 205 ? -11.307 -2.349 -14.828 1.00 48.91 205 ALA A N 1
ATOM 1561 C CA . ALA A 1 205 ? -10.643 -3.264 -15.752 1.00 48.91 205 ALA A CA 1
ATOM 1562 C C . ALA A 1 205 ? -10.986 -2.846 -17.196 1.00 48.91 205 ALA A C 1
ATOM 1564 O O . ALA A 1 205 ? -12.071 -2.337 -17.458 1.00 48.91 205 ALA A O 1
ATOM 1565 N N . ARG A 1 206 ? -10.091 -3.071 -18.173 1.00 45.50 206 ARG A N 1
ATOM 1566 C CA . ARG A 1 206 ? -10.366 -2.783 -19.607 1.00 45.50 206 ARG A CA 1
ATOM 1567 C C . ARG A 1 206 ? -11.574 -3.556 -20.172 1.00 45.50 206 ARG A C 1
ATOM 1569 O O . ARG A 1 206 ? -12.015 -3.264 -21.279 1.00 45.50 206 ARG A O 1
ATOM 1576 N N . ARG A 1 207 ? -12.082 -4.542 -19.428 1.00 58.47 207 ARG A N 1
ATOM 1577 C CA . ARG A 1 207 ? -13.257 -5.367 -19.714 1.00 58.47 207 ARG A CA 1
ATOM 1578 C C . ARG A 1 207 ? -14.016 -5.596 -18.404 1.00 58.47 207 ARG A C 1
ATOM 1580 O O . ARG A 1 207 ? -13.380 -5.720 -17.362 1.00 58.47 207 ARG A O 1
ATOM 1587 N N . ALA A 1 208 ? -15.344 -5.681 -18.464 1.00 59.97 208 ALA A N 1
ATOM 1588 C CA . ALA A 1 208 ? -16.145 -6.110 -17.322 1.00 59.97 208 ALA A CA 1
ATOM 1589 C C . ALA A 1 208 ? -15.715 -7.517 -16.873 1.00 59.97 208 ALA A C 1
ATOM 1591 O O . ALA A 1 208 ? -15.655 -8.438 -17.690 1.00 59.97 208 ALA A O 1
ATOM 1592 N N . VAL A 1 209 ? -15.399 -7.657 -15.586 1.00 74.56 209 VAL A N 1
ATOM 1593 C CA . VAL A 1 209 ? -15.023 -8.932 -14.955 1.00 74.56 209 VAL A CA 1
ATOM 1594 C C . VAL A 1 209 ? -16.225 -9.430 -14.169 1.00 74.56 209 VAL A C 1
ATOM 1596 O O . VAL A 1 209 ? -16.828 -8.648 -13.430 1.00 74.56 209 VAL A O 1
ATOM 1599 N N . LYS A 1 210 ? -16.591 -10.706 -14.322 1.00 72.06 210 LYS A N 1
ATOM 1600 C CA . LYS A 1 210 ? -17.702 -11.302 -13.568 1.00 72.06 210 LYS A CA 1
ATOM 1601 C C . LYS A 1 210 ? -17.332 -11.430 -12.094 1.00 72.06 210 LYS A C 1
ATOM 1603 O O . LYS A 1 210 ? -16.188 -11.724 -11.765 1.00 72.06 210 LYS A O 1
ATOM 1608 N N . LEU A 1 211 ? -18.308 -11.244 -11.209 1.00 67.12 211 LEU A N 1
ATOM 1609 C CA . LEU A 1 211 ? -18.099 -11.383 -9.768 1.00 67.12 211 LEU A CA 1
ATOM 1610 C C . LEU A 1 211 ? -17.699 -12.811 -9.391 1.00 67.12 211 LEU A C 1
ATOM 1612 O O . LEU A 1 211 ? -16.777 -12.987 -8.613 1.00 67.12 211 LEU A O 1
ATOM 1616 N N . SER A 1 212 ? -18.325 -13.820 -10.002 1.00 66.06 212 SER A N 1
ATOM 1617 C CA . SER A 1 212 ? -18.013 -15.229 -9.741 1.00 66.06 212 SER A CA 1
ATOM 1618 C C . SER A 1 212 ? -16.609 -15.637 -10.189 1.00 66.06 212 SER A C 1
ATOM 1620 O O . SER A 1 212 ? -15.944 -16.385 -9.483 1.00 66.06 212 SER A O 1
ATOM 1622 N N . GLU A 1 213 ? -16.163 -15.139 -11.345 1.00 73.00 213 GLU A N 1
ATOM 1623 C CA . GLU A 1 213 ? -14.805 -15.347 -11.864 1.00 73.00 213 GLU A CA 1
ATOM 1624 C C . GLU A 1 213 ? -13.788 -14.694 -10.926 1.00 73.00 213 GLU A C 1
ATOM 1626 O O . GLU A 1 213 ? -12.898 -15.364 -10.420 1.00 73.00 213 GLU A O 1
ATOM 1631 N N . HIS A 1 214 ? -14.015 -13.427 -10.568 1.00 79.62 214 HIS A N 1
ATOM 1632 C CA . HIS A 1 214 ? -13.159 -12.716 -9.626 1.00 79.62 214 HIS A CA 1
ATOM 1633 C C . HIS A 1 214 ? -13.076 -13.401 -8.255 1.00 79.62 214 HIS A C 1
ATOM 1635 O O . HIS A 1 214 ? -11.982 -13.575 -7.729 1.00 79.62 214 HIS A O 1
ATOM 1641 N N . SER A 1 215 ? -14.208 -13.806 -7.676 1.00 71.50 215 SER A N 1
ATOM 1642 C CA . SER A 1 215 ? -14.233 -14.498 -6.385 1.00 71.50 215 SER A CA 1
ATOM 1643 C C . SER A 1 215 ? -13.496 -15.839 -6.434 1.00 71.50 215 SER A C 1
ATOM 1645 O O . SER A 1 215 ? -12.776 -16.153 -5.492 1.00 71.50 215 SER A O 1
ATOM 1647 N N . ALA A 1 216 ? -13.626 -16.607 -7.522 1.00 73.56 216 ALA A N 1
ATOM 1648 C CA . ALA A 1 216 ? -12.916 -17.877 -7.698 1.00 73.56 216 ALA A CA 1
ATOM 1649 C C . ALA A 1 216 ? -11.399 -17.684 -7.873 1.00 73.56 216 ALA A C 1
ATOM 1651 O O . ALA A 1 216 ? -10.608 -18.453 -7.320 1.00 73.56 216 ALA A O 1
ATOM 1652 N N . ASP A 1 217 ? -10.987 -16.639 -8.593 1.00 78.88 217 ASP A N 1
ATOM 1653 C CA . ASP A 1 217 ? -9.573 -16.291 -8.751 1.00 78.88 217 ASP A CA 1
ATOM 1654 C C . ASP A 1 217 ? -8.956 -15.923 -7.394 1.00 78.88 217 ASP A C 1
ATOM 1656 O O . ASP A 1 217 ? -7.915 -16.457 -7.010 1.00 78.88 217 ASP A O 1
ATOM 1660 N N . VAL A 1 218 ? -9.625 -15.053 -6.625 1.00 81.00 218 VAL A N 1
ATOM 1661 C CA . VAL A 1 218 ? -9.138 -14.607 -5.308 1.00 81.00 218 VAL A CA 1
ATOM 1662 C C . VAL A 1 218 ? -9.150 -15.760 -4.297 1.00 81.00 218 VAL A C 1
ATOM 1664 O O . VAL A 1 218 ? -8.207 -15.884 -3.520 1.00 81.00 218 VAL A O 1
ATOM 1667 N N . GLU A 1 219 ? -10.149 -16.647 -4.337 1.00 80.62 219 GLU A N 1
ATOM 1668 C CA . GLU A 1 219 ? -10.169 -17.888 -3.551 1.00 80.62 219 GLU A CA 1
ATOM 1669 C C . GLU A 1 219 ? -8.955 -18.775 -3.856 1.00 80.62 219 GLU A C 1
ATOM 1671 O O . GLU A 1 219 ? -8.280 -19.242 -2.937 1.00 80.62 219 GLU A O 1
ATOM 1676 N N . THR A 1 220 ? -8.673 -19.003 -5.143 1.00 83.44 220 THR A N 1
ATOM 1677 C CA . THR A 1 220 ? -7.564 -19.854 -5.597 1.00 83.44 220 THR A CA 1
ATOM 1678 C C . THR A 1 220 ? -6.230 -19.295 -5.117 1.00 83.44 220 THR A C 1
ATOM 1680 O O . THR A 1 220 ? -5.447 -20.019 -4.502 1.00 83.44 220 THR A O 1
ATOM 1683 N N . ILE A 1 221 ? -6.017 -17.991 -5.307 1.00 87.19 221 ILE A N 1
ATOM 1684 C CA . ILE A 1 221 ? -4.807 -17.295 -4.862 1.00 87.19 221 ILE A CA 1
ATOM 1685 C C . ILE A 1 221 ? -4.673 -17.373 -3.339 1.00 87.19 221 ILE A C 1
ATOM 1687 O O . ILE A 1 221 ? -3.613 -17.723 -2.827 1.00 87.19 221 ILE A O 1
ATOM 1691 N N . ALA A 1 222 ? -5.742 -17.095 -2.591 1.00 84.25 222 ALA A N 1
ATOM 1692 C CA . ALA A 1 222 ? -5.714 -17.109 -1.131 1.00 84.25 222 ALA A CA 1
ATOM 1693 C C . ALA A 1 222 ? -5.426 -18.511 -0.563 1.00 84.25 222 ALA A C 1
ATOM 1695 O O . ALA A 1 222 ? -4.695 -18.655 0.420 1.00 84.25 222 ALA A O 1
ATOM 1696 N N . ARG A 1 223 ? -5.954 -19.553 -1.211 1.00 84.88 223 ARG A N 1
ATOM 1697 C CA . ARG A 1 223 ? -5.706 -20.961 -0.883 1.00 84.88 223 ARG A CA 1
ATOM 1698 C C . ARG A 1 223 ? -4.261 -21.369 -1.152 1.00 84.88 223 ARG A C 1
ATOM 1700 O O . ARG A 1 223 ? -3.632 -22.016 -0.311 1.00 84.88 223 ARG A O 1
ATOM 1707 N N . GLU A 1 224 ? -3.732 -20.999 -2.312 1.00 86.25 224 GLU A N 1
ATOM 1708 C CA . GLU A 1 224 ? -2.345 -21.263 -2.694 1.00 86.25 224 GLU A CA 1
ATOM 1709 C C . GLU A 1 224 ? -1.380 -20.543 -1.747 1.00 86.25 224 GLU A C 1
ATOM 1711 O O . GLU A 1 224 ? -0.470 -21.163 -1.194 1.00 86.25 224 GLU A O 1
ATOM 1716 N N . TYR A 1 225 ? -1.662 -19.274 -1.448 1.00 87.38 225 TYR A N 1
ATOM 1717 C CA . TYR A 1 225 ? -0.891 -18.468 -0.511 1.00 87.38 225 TYR A CA 1
ATOM 1718 C C . TYR A 1 225 ? -0.908 -19.062 0.902 1.00 87.38 225 TYR A C 1
ATOM 1720 O O . TYR A 1 225 ? 0.147 -19.283 1.494 1.00 87.38 225 TYR A O 1
ATOM 1728 N N . GLY A 1 226 ? -2.086 -19.418 1.427 1.00 83.88 226 GLY A N 1
ATOM 1729 C CA . GLY A 1 226 ? -2.204 -20.060 2.738 1.00 83.88 226 GLY A CA 1
ATOM 1730 C C . GLY A 1 226 ? -1.440 -21.385 2.816 1.00 83.88 226 GLY A C 1
ATOM 1731 O O . GLY A 1 226 ? -0.762 -21.656 3.808 1.00 83.88 226 GLY A O 1
ATOM 1732 N N . THR A 1 227 ? -1.465 -22.173 1.738 1.00 85.00 227 THR A N 1
ATOM 1733 C CA . THR A 1 227 ? -0.698 -23.423 1.634 1.00 85.00 227 THR A CA 1
ATOM 1734 C C . THR A 1 227 ? 0.809 -23.163 1.653 1.00 85.00 227 THR A C 1
ATOM 1736 O O . THR A 1 227 ? 1.534 -23.814 2.405 1.00 85.00 227 THR A O 1
ATOM 1739 N N . ARG A 1 228 ? 1.292 -22.189 0.873 1.00 84.81 228 ARG A N 1
ATOM 1740 C CA . ARG A 1 228 ? 2.718 -21.824 0.807 1.00 84.81 228 ARG A CA 1
ATOM 1741 C C . ARG A 1 228 ? 3.246 -21.217 2.097 1.00 84.81 228 ARG A C 1
ATOM 1743 O O . ARG A 1 228 ? 4.393 -21.459 2.458 1.00 84.81 228 ARG A O 1
ATOM 1750 N N . CYS A 1 229 ? 2.403 -20.498 2.831 1.00 91.44 229 CYS A N 1
ATOM 1751 C CA . CYS A 1 229 ? 2.724 -20.005 4.166 1.00 91.44 229 CYS A CA 1
ATOM 1752 C C . CYS A 1 229 ? 2.764 -21.112 5.236 1.00 91.44 229 CYS A C 1
ATOM 1754 O O . CYS A 1 229 ? 3.054 -20.819 6.394 1.00 91.44 229 CYS A O 1
ATOM 1756 N N . GLY A 1 230 ? 2.469 -22.369 4.884 1.00 89.94 230 GLY A N 1
ATOM 1757 C CA . GLY A 1 230 ? 2.455 -23.488 5.824 1.00 89.94 230 GLY A CA 1
ATOM 1758 C C . GLY A 1 230 ? 1.276 -23.451 6.797 1.00 89.94 230 GLY A C 1
ATOM 1759 O O . GLY A 1 230 ? 1.341 -24.076 7.857 1.00 89.94 230 GLY A O 1
ATOM 1760 N N . LEU A 1 231 ? 0.202 -22.721 6.469 1.00 91.88 231 LEU A N 1
ATOM 1761 C CA . LEU A 1 231 ? -0.996 -22.700 7.299 1.00 91.88 231 LEU A CA 1
ATOM 1762 C C . LEU A 1 231 ? -1.653 -24.083 7.282 1.00 91.88 231 LEU A C 1
ATOM 1764 O O . LEU A 1 231 ? -1.714 -24.770 6.259 1.00 91.88 231 LEU A O 1
ATOM 1768 N N . GLY A 1 232 ? -2.159 -24.502 8.443 1.00 89.31 232 GLY A N 1
ATOM 1769 C CA . GLY A 1 232 ? -2.894 -25.755 8.548 1.00 89.31 232 GLY A CA 1
ATOM 1770 C C . GLY A 1 232 ? -4.115 -25.742 7.628 1.00 89.31 232 GLY A C 1
ATOM 1771 O O . GLY A 1 232 ? -4.762 -24.707 7.476 1.00 89.31 232 GLY A O 1
ATOM 1772 N N . ARG A 1 233 ? -4.465 -26.908 7.063 1.00 83.88 233 ARG A N 1
ATOM 1773 C CA . ARG A 1 233 ? -5.581 -27.063 6.109 1.00 83.88 233 ARG A CA 1
ATOM 1774 C C . ARG A 1 233 ? -6.837 -26.320 6.557 1.00 83.88 233 ARG A C 1
ATOM 1776 O O . ARG A 1 233 ? -7.444 -25.628 5.757 1.00 83.88 233 ARG A O 1
ATOM 1783 N N . TRP A 1 234 ? -7.199 -26.435 7.835 1.00 89.38 234 TRP A N 1
ATOM 1784 C CA . TRP A 1 234 ? -8.360 -25.741 8.386 1.00 89.38 234 TRP A CA 1
ATOM 1785 C C . TRP A 1 234 ? -8.301 -24.226 8.142 1.00 89.38 234 TRP A C 1
ATOM 1787 O O . TRP A 1 234 ? -9.226 -23.675 7.558 1.00 89.38 234 TRP A O 1
ATOM 1797 N N . LEU A 1 235 ? -7.203 -23.561 8.504 1.00 85.31 235 LEU A N 1
ATOM 1798 C CA . LEU A 1 235 ? -7.064 -22.113 8.358 1.00 85.31 235 LEU A CA 1
ATOM 1799 C C . LEU A 1 235 ? -6.985 -21.691 6.883 1.00 85.31 235 LEU A C 1
ATOM 1801 O O . LEU A 1 235 ? -7.619 -20.715 6.495 1.00 85.31 235 LEU A O 1
ATOM 1805 N N . THR A 1 236 ? -6.278 -22.460 6.051 1.00 83.00 236 THR A N 1
ATOM 1806 C CA . THR A 1 236 ? -6.185 -22.220 4.602 1.00 83.00 236 THR A CA 1
ATOM 1807 C C . THR A 1 236 ? -7.556 -22.243 3.925 1.00 83.00 236 THR A C 1
ATOM 1809 O O . THR A 1 236 ? -7.857 -21.358 3.129 1.00 83.00 236 THR A O 1
ATOM 1812 N N . GLU A 1 237 ? -8.412 -23.211 4.267 1.00 80.25 237 GLU A N 1
ATOM 1813 C CA . GLU A 1 237 ? -9.779 -23.288 3.732 1.00 80.25 237 GLU A CA 1
ATOM 1814 C C . GLU A 1 237 ? -10.632 -22.086 4.160 1.00 80.25 237 GLU A C 1
ATOM 1816 O O . GLU A 1 237 ? -11.352 -21.518 3.344 1.00 80.25 237 GLU A O 1
ATOM 1821 N N . HIS A 1 238 ? -10.531 -21.652 5.421 1.00 81.81 238 HIS A N 1
ATOM 1822 C CA . HIS A 1 238 ? -11.312 -20.512 5.915 1.00 81.81 238 HIS A CA 1
ATOM 1823 C C . HIS A 1 238 ? -10.859 -19.192 5.286 1.00 81.81 238 HIS A C 1
ATOM 1825 O O . HIS A 1 238 ? -11.697 -18.357 4.952 1.00 81.81 238 HIS A O 1
ATOM 1831 N N . ILE A 1 239 ? -9.554 -19.021 5.068 1.00 84.19 239 ILE A N 1
ATOM 1832 C CA . ILE A 1 239 ? -9.007 -17.869 4.345 1.00 84.19 239 ILE A CA 1
ATOM 1833 C C . ILE A 1 239 ? -9.481 -17.876 2.889 1.00 84.19 239 ILE A C 1
ATOM 1835 O O . ILE A 1 239 ? -9.898 -16.834 2.393 1.00 84.19 239 ILE A O 1
ATOM 1839 N N . ALA A 1 240 ? -9.480 -19.034 2.222 1.00 76.88 240 ALA A N 1
ATOM 1840 C CA . ALA A 1 240 ? -9.974 -19.163 0.852 1.00 76.88 240 ALA A CA 1
ATOM 1841 C C . ALA A 1 240 ? -11.468 -18.804 0.744 1.00 76.88 240 ALA A C 1
ATOM 1843 O O . ALA A 1 240 ? -11.861 -18.025 -0.123 1.00 76.88 240 ALA A O 1
ATOM 1844 N N . ILE A 1 241 ? -12.295 -19.290 1.674 1.00 76.31 241 ILE A N 1
ATOM 1845 C CA . ILE A 1 241 ? -13.725 -18.951 1.736 1.00 76.31 241 ILE A CA 1
ATOM 1846 C C . ILE A 1 241 ? -13.922 -17.454 2.014 1.00 76.31 241 ILE A C 1
ATOM 1848 O O . ILE A 1 241 ? -14.725 -16.803 1.347 1.00 76.31 241 ILE A O 1
ATOM 1852 N N . ALA A 1 242 ? -13.172 -16.876 2.957 1.00 80.44 242 ALA A N 1
ATOM 1853 C CA . ALA A 1 242 ? -13.230 -15.443 3.242 1.00 80.44 242 ALA A CA 1
ATOM 1854 C C . ALA A 1 242 ? -12.828 -14.602 2.018 1.00 80.44 242 ALA A C 1
ATOM 1856 O O . ALA A 1 242 ? -13.476 -13.603 1.711 1.00 80.44 242 ALA A O 1
ATOM 1857 N N . ALA A 1 243 ? -11.809 -15.042 1.281 1.00 78.44 243 ALA A N 1
ATOM 1858 C CA . ALA A 1 243 ? -11.369 -14.455 0.022 1.00 78.44 243 ALA A CA 1
ATOM 1859 C C . ALA A 1 243 ? -12.447 -14.527 -1.071 1.00 78.44 243 ALA A C 1
ATOM 1861 O O . ALA A 1 243 ? -12.704 -13.527 -1.739 1.00 78.44 243 ALA A O 1
ATOM 1862 N N . TRP A 1 244 ? -13.141 -15.657 -1.212 1.00 79.56 244 TRP A N 1
ATOM 1863 C CA . TRP A 1 244 ? -14.267 -15.787 -2.141 1.00 79.56 244 TRP A CA 1
ATOM 1864 C C . TRP A 1 244 ? -15.403 -14.799 -1.808 1.00 79.56 244 TRP A C 1
ATOM 1866 O O . TRP A 1 244 ? -16.008 -14.192 -2.698 1.00 79.56 244 TRP A O 1
ATOM 1876 N N . LEU A 1 245 ? -15.650 -14.596 -0.511 1.00 74.81 245 LEU A N 1
ATOM 1877 C CA . LEU A 1 245 ? -16.746 -13.790 0.028 1.00 74.81 245 LEU A CA 1
ATOM 1878 C C . LEU A 1 245 ? -16.451 -12.295 0.184 1.00 74.81 245 LEU A C 1
ATOM 1880 O O . LEU A 1 245 ? -17.392 -11.524 0.376 1.00 74.81 245 LEU A O 1
ATOM 1884 N N . HIS A 1 246 ? -15.187 -11.871 0.117 1.00 80.81 246 HIS A N 1
ATOM 1885 C CA . HIS A 1 246 ? -14.777 -10.515 0.509 1.00 80.81 246 HIS A CA 1
ATOM 1886 C C . HIS A 1 246 ? -15.545 -9.408 -0.236 1.00 80.81 246 HIS A C 1
ATOM 1888 O O . HIS A 1 246 ? -15.876 -8.368 0.337 1.00 80.81 246 HIS A O 1
ATOM 1894 N N . ASP A 1 247 ? -15.907 -9.682 -1.488 1.00 80.31 247 ASP A N 1
ATOM 1895 C CA . ASP A 1 247 ? -16.551 -8.760 -2.416 1.00 80.31 247 ASP A CA 1
ATOM 1896 C C . ASP A 1 247 ? -18.016 -9.114 -2.722 1.00 80.31 247 ASP A C 1
ATOM 1898 O O . ASP A 1 247 ? -18.611 -8.538 -3.635 1.00 80.31 247 ASP A O 1
ATOM 1902 N N . ILE A 1 248 ? -18.648 -10.025 -1.970 1.00 76.56 248 ILE A N 1
ATOM 1903 C CA . ILE A 1 248 ? -20.046 -10.415 -2.230 1.00 76.56 248 ILE A CA 1
ATOM 1904 C C . ILE A 1 248 ? -21.017 -9.228 -2.130 1.00 76.56 248 ILE A C 1
ATOM 1906 O O . ILE A 1 248 ? -22.014 -9.181 -2.848 1.00 76.56 248 ILE A O 1
ATOM 1910 N N . GLY A 1 249 ? -20.688 -8.207 -1.335 1.00 73.94 249 GLY A N 1
ATOM 1911 C CA . GLY A 1 249 ? -21.436 -6.957 -1.241 1.00 73.94 249 GLY A CA 1
ATOM 1912 C C . GLY A 1 249 ? -21.479 -6.152 -2.539 1.00 73.94 249 GLY A C 1
ATOM 1913 O O . GLY A 1 249 ? -22.358 -5.305 -2.707 1.00 73.94 249 GLY A O 1
ATOM 1914 N N . LYS A 1 250 ? -20.613 -6.459 -3.514 1.00 81.56 250 LYS A N 1
ATOM 1915 C CA . LYS A 1 250 ? -20.730 -5.930 -4.877 1.00 81.56 250 LYS A CA 1
ATOM 1916 C C . LYS A 1 250 ? -22.006 -6.396 -5.572 1.00 81.56 250 LYS A C 1
ATOM 1918 O O . LYS A 1 250 ? -22.435 -5.737 -6.512 1.00 81.56 250 LYS A O 1
ATOM 1923 N N . ALA A 1 251 ? -22.636 -7.483 -5.127 1.00 76.94 251 ALA A N 1
ATOM 1924 C CA . ALA A 1 251 ? -23.924 -7.933 -5.650 1.00 76.94 251 ALA A CA 1
ATOM 1925 C C . ALA A 1 251 ? -25.102 -7.013 -5.260 1.00 76.94 251 ALA A C 1
ATOM 1927 O O . ALA A 1 251 ? -26.205 -7.204 -5.770 1.00 76.94 251 ALA A O 1
ATOM 1928 N N . ASP A 1 252 ? -24.894 -5.993 -4.413 1.00 79.19 252 ASP A N 1
ATOM 1929 C CA . ASP A 1 252 ? -25.890 -4.942 -4.181 1.00 79.19 252 ASP A CA 1
ATOM 1930 C C . ASP A 1 252 ? -26.336 -4.323 -5.518 1.00 79.19 252 ASP A C 1
ATOM 1932 O O . ASP A 1 252 ? -25.522 -3.892 -6.340 1.00 79.19 252 ASP A O 1
ATOM 1936 N N . ARG A 1 253 ? -27.655 -4.254 -5.737 1.00 77.44 253 ARG A N 1
ATOM 1937 C CA . ARG A 1 253 ? -28.246 -3.738 -6.981 1.00 77.44 253 ARG A CA 1
ATOM 1938 C C . ARG A 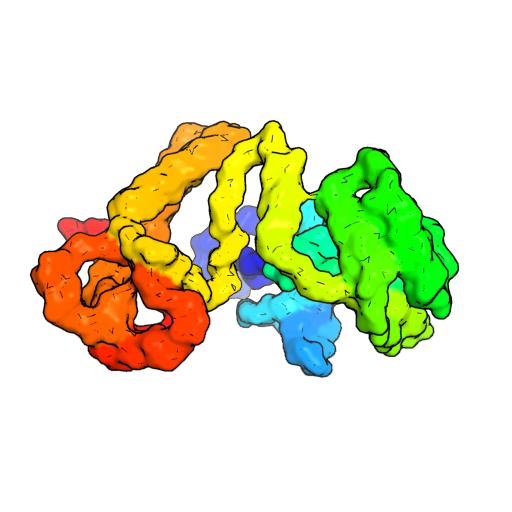1 253 ? -27.753 -2.330 -7.322 1.00 77.44 253 ARG A C 1
ATOM 1940 O O . ARG A 1 253 ? -27.491 -2.039 -8.486 1.00 77.44 253 ARG A O 1
ATOM 1947 N N . ARG A 1 254 ? -27.612 -1.448 -6.330 1.00 81.88 254 ARG A N 1
ATOM 1948 C CA . ARG A 1 254 ? -27.101 -0.080 -6.509 1.00 81.88 254 ARG A CA 1
ATOM 1949 C C . ARG A 1 254 ? -25.631 -0.124 -6.918 1.00 81.88 254 ARG A C 1
ATOM 1951 O O . ARG A 1 254 ? -25.227 0.601 -7.821 1.00 81.88 254 ARG A O 1
ATOM 1958 N N . PHE A 1 255 ? -24.839 -1.017 -6.333 1.00 79.00 255 PHE A N 1
ATOM 1959 C CA . PHE A 1 255 ? -23.450 -1.202 -6.750 1.00 79.00 255 PHE A CA 1
ATOM 1960 C C . PHE A 1 255 ? -23.351 -1.710 -8.197 1.00 79.00 255 PHE A C 1
ATOM 1962 O O . PHE A 1 255 ? -22.603 -1.152 -8.997 1.00 79.00 255 PHE A O 1
ATOM 1969 N N . GLN A 1 256 ? -24.168 -2.693 -8.583 1.00 79.50 256 GLN A N 1
ATOM 1970 C CA . GLN A 1 256 ? -24.223 -3.204 -9.958 1.00 79.50 256 GLN A CA 1
ATOM 1971 C C . GLN A 1 256 ? -24.678 -2.143 -10.970 1.00 79.50 256 GLN A C 1
ATOM 1973 O O . GLN A 1 256 ? -24.098 -2.026 -12.051 1.00 79.50 256 GLN A O 1
ATOM 1978 N N . LEU A 1 257 ? -25.653 -1.303 -10.608 1.00 79.31 257 LEU A N 1
ATOM 1979 C CA . LEU A 1 257 ? -26.026 -0.138 -11.412 1.00 79.31 257 LEU A CA 1
ATOM 1980 C C . LEU A 1 257 ? -24.863 0.845 -11.551 1.00 79.31 257 LEU A C 1
ATOM 1982 O O . LEU A 1 257 ? -24.621 1.346 -12.646 1.00 79.31 257 LEU A O 1
ATOM 1986 N N . MET A 1 258 ? -24.115 1.100 -10.474 1.00 84.19 258 MET A N 1
ATOM 1987 C CA . MET A 1 258 ? -22.949 1.985 -10.500 1.00 84.19 258 MET A CA 1
ATOM 1988 C C . MET A 1 258 ? -21.870 1.471 -11.465 1.00 84.19 258 MET A C 1
ATOM 1990 O O . MET A 1 258 ? -21.337 2.255 -12.249 1.00 84.19 258 MET A O 1
ATOM 1994 N N . LEU A 1 259 ? -21.593 0.162 -11.478 1.00 82.44 259 LEU A N 1
ATOM 1995 C CA . LEU A 1 259 ? -20.642 -0.448 -12.419 1.00 82.44 259 LEU A CA 1
ATOM 1996 C C . LEU A 1 259 ? -21.084 -0.335 -13.888 1.00 82.44 259 LEU A C 1
ATOM 1998 O O . LEU A 1 259 ? -20.245 -0.376 -14.788 1.00 82.44 259 LEU A O 1
ATOM 2002 N N . ARG A 1 260 ? -22.388 -0.166 -14.129 1.00 82.00 260 ARG A N 1
ATOM 2003 C CA . ARG A 1 260 ? -23.016 -0.046 -15.455 1.00 82.00 260 ARG A CA 1
ATOM 2004 C C . ARG A 1 260 ? -23.381 1.400 -15.810 1.00 82.00 260 ARG A C 1
ATOM 2006 O O . ARG A 1 260 ? -24.342 1.653 -16.535 1.00 82.00 260 ARG A O 1
ATOM 2013 N N . GLY A 1 261 ? -22.659 2.380 -15.262 1.00 83.25 261 GLY A N 1
ATOM 2014 C CA . GLY A 1 261 ? -22.877 3.798 -15.582 1.00 83.25 261 GLY A CA 1
ATOM 2015 C C . GLY A 1 261 ? -24.194 4.378 -15.040 1.00 83.25 261 GLY A C 1
ATOM 2016 O O . GLY A 1 261 ? -24.638 5.444 -15.477 1.00 83.25 261 GLY A O 1
ATOM 2017 N N . GLY A 1 262 ? -24.844 3.680 -14.107 1.00 81.25 262 GLY A N 1
ATOM 2018 C CA . GLY A 1 262 ? -26.166 4.015 -13.581 1.00 81.25 262 GLY A CA 1
ATOM 2019 C C . GLY A 1 262 ? -27.325 3.667 -14.518 1.00 81.25 262 GLY A C 1
ATOM 2020 O O . GLY A 1 262 ? -28.386 4.272 -14.400 1.00 81.25 262 GLY A O 1
ATOM 2021 N N . SER A 1 263 ? -27.125 2.758 -15.479 1.00 78.12 263 SER A N 1
ATOM 2022 C CA . SER A 1 263 ? -28.153 2.358 -16.445 1.00 78.12 263 SER A CA 1
ATOM 2023 C C . SER A 1 263 ? -28.900 1.102 -15.995 1.00 78.12 263 SER A C 1
ATOM 2025 O O . SER A 1 263 ? -28.338 0.008 -15.982 1.00 78.12 263 SER A O 1
ATOM 2027 N N . GLU A 1 264 ? -30.194 1.236 -15.696 1.00 70.06 264 GLU A N 1
ATOM 2028 C CA . GLU A 1 264 ? -31.060 0.080 -15.415 1.00 70.06 264 GLU A CA 1
ATOM 2029 C C . GLU A 1 264 ? -31.261 -0.810 -16.647 1.00 70.06 264 GLU A C 1
ATOM 2031 O O . GLU A 1 264 ? -31.380 -2.024 -16.520 1.00 70.06 264 GLU A O 1
ATOM 2036 N N . ILE A 1 265 ? -31.221 -0.219 -17.845 1.00 67.69 265 ILE A N 1
ATOM 2037 C CA . ILE A 1 265 ? -31.335 -0.944 -19.115 1.00 67.69 265 ILE A CA 1
ATOM 2038 C C . ILE A 1 265 ? -30.145 -1.896 -19.295 1.00 67.69 265 ILE A C 1
ATOM 2040 O O . ILE A 1 265 ? -30.324 -3.032 -19.722 1.00 67.69 265 ILE A O 1
ATOM 2044 N N . GLU A 1 266 ? -28.931 -1.453 -18.958 1.00 71.50 266 GLU A N 1
ATOM 2045 C CA . GLU A 1 266 ? -27.727 -2.289 -19.071 1.00 71.50 266 GLU A CA 1
ATOM 2046 C C . GLU A 1 266 ? -27.665 -3.382 -18.001 1.00 71.50 266 GLU A C 1
ATOM 2048 O O . GLU A 1 266 ? -27.046 -4.417 -18.234 1.00 71.50 266 GLU A O 1
ATOM 2053 N N . LEU A 1 267 ? -28.295 -3.171 -16.841 1.00 68.31 267 LEU A N 1
ATOM 2054 C CA . LEU A 1 267 ? -28.459 -4.222 -15.836 1.00 68.31 267 LEU A CA 1
ATOM 2055 C C . LEU A 1 267 ? -29.502 -5.255 -16.281 1.00 68.31 267 LEU A C 1
ATOM 2057 O O . LEU A 1 267 ? -29.277 -6.444 -16.127 1.00 68.31 267 LEU A O 1
ATOM 2061 N N . PHE A 1 268 ? -30.609 -4.816 -16.882 1.00 61.06 268 PHE A N 1
ATOM 2062 C CA . PHE A 1 268 ? -31.669 -5.709 -17.360 1.00 61.06 268 PHE A CA 1
ATOM 2063 C C . PHE A 1 268 ? -31.238 -6.576 -18.554 1.00 61.06 268 PHE A C 1
ATOM 2065 O O . PHE A 1 268 ? -31.657 -7.721 -18.686 1.00 61.06 268 PHE A O 1
ATOM 2072 N N . LYS A 1 269 ? -30.391 -6.042 -19.444 1.00 62.16 269 LYS A N 1
ATOM 2073 C CA . LYS A 1 269 ? -29.842 -6.800 -20.585 1.00 62.16 269 LYS A CA 1
ATOM 2074 C C . LYS A 1 269 ? -28.938 -7.955 -20.157 1.00 62.16 269 LYS A C 1
ATOM 2076 O O . LYS A 1 269 ? -28.834 -8.942 -20.880 1.00 62.16 269 LYS A O 1
ATOM 2081 N N . ASP A 1 270 ? -28.241 -7.791 -19.040 1.00 67.12 270 ASP A N 1
ATOM 2082 C CA . ASP A 1 270 ? -27.296 -8.757 -18.502 1.00 67.12 270 ASP A CA 1
ATOM 2083 C C . ASP A 1 270 ? -27.272 -8.624 -16.980 1.00 67.12 270 ASP A C 1
ATOM 2085 O O . ASP A 1 270 ? -26.573 -7.775 -16.429 1.00 67.12 270 ASP A O 1
ATOM 2089 N N . GLU A 1 271 ? -28.025 -9.486 -16.304 1.00 65.38 271 GLU A N 1
ATOM 2090 C CA . GLU A 1 271 ? -28.101 -9.512 -14.841 1.00 65.38 271 GLU A CA 1
ATOM 2091 C C . GLU A 1 271 ? -26.885 -10.202 -14.197 1.00 65.38 271 GLU A C 1
ATOM 2093 O O . GLU A 1 271 ? -26.839 -10.365 -12.978 1.00 65.38 271 GLU A O 1
ATOM 2098 N N . THR A 1 272 ? -25.871 -10.594 -14.985 1.00 72.56 272 THR A N 1
ATOM 2099 C CA . THR A 1 272 ? -24.638 -11.176 -14.446 1.00 72.56 272 THR A CA 1
ATOM 2100 C C . THR A 1 272 ? -23.950 -10.169 -13.517 1.00 72.56 272 THR A C 1
ATOM 2102 O O . THR A 1 272 ? -23.593 -9.072 -13.964 1.00 72.56 272 THR A O 1
ATOM 2105 N N . PRO A 1 273 ? -23.682 -10.522 -12.246 1.00 71.62 273 PRO A N 1
ATOM 2106 C CA . PRO A 1 273 ? -22.974 -9.629 -11.342 1.00 71.62 273 PRO A CA 1
ATOM 2107 C C . PRO A 1 273 ? -21.541 -9.379 -11.819 1.00 71.62 273 PRO A C 1
ATOM 2109 O O . PRO A 1 273 ? -20.801 -10.311 -12.148 1.00 71.62 273 PRO A O 1
ATOM 2112 N N . TRP A 1 274 ? -21.134 -8.115 -11.850 1.00 74.62 274 TRP A N 1
ATOM 2113 C CA . TRP A 1 274 ? -19.782 -7.688 -12.197 1.00 74.62 274 TRP A CA 1
ATOM 2114 C C . TRP A 1 274 ? -18.967 -7.368 -10.940 1.00 74.62 274 TRP A C 1
ATOM 2116 O O . TRP A 1 274 ? -19.476 -6.784 -9.986 1.00 74.62 274 TRP A O 1
ATOM 2126 N N . ALA A 1 275 ? -17.680 -7.707 -10.957 1.00 70.75 275 ALA A N 1
ATOM 2127 C CA . ALA A 1 275 ? -16.704 -7.282 -9.954 1.00 70.75 275 ALA A CA 1
ATOM 2128 C C . ALA A 1 275 ? -16.123 -5.893 -10.254 1.00 70.75 275 ALA A C 1
ATOM 2130 O O . ALA A 1 275 ? -15.734 -5.170 -9.332 1.00 70.75 275 ALA A O 1
ATOM 2131 N N . LYS A 1 276 ? -16.009 -5.546 -11.545 1.00 80.44 276 LYS A N 1
ATOM 2132 C CA . LYS A 1 276 ? -15.349 -4.331 -12.048 1.00 80.44 276 LYS A CA 1
ATOM 2133 C C . LYS A 1 276 ? -16.098 -3.768 -13.256 1.00 80.44 276 LYS A C 1
ATOM 2135 O O . LYS A 1 276 ? -16.654 -4.523 -14.052 1.00 80.44 276 LYS A O 1
ATOM 2140 N N . SER A 1 277 ? -16.088 -2.443 -13.395 1.00 73.94 277 SER A N 1
ATOM 2141 C CA . SER A 1 277 ? -16.676 -1.728 -14.531 1.00 73.94 277 SER A CA 1
ATOM 2142 C C . SER A 1 277 ? -15.700 -1.649 -15.707 1.00 73.94 277 SER A C 1
ATOM 2144 O O . SER A 1 277 ? -14.486 -1.771 -15.528 1.00 73.94 277 SER A O 1
ATOM 2146 N N . ALA A 1 278 ? -16.235 -1.376 -16.899 1.00 68.81 278 ALA A N 1
ATOM 2147 C CA . ALA A 1 278 ? -15.450 -0.999 -18.077 1.00 68.81 278 ALA A CA 1
ATOM 2148 C C . ALA A 1 278 ? -15.177 0.522 -18.161 1.00 68.81 278 ALA A C 1
ATOM 2150 O O . ALA A 1 278 ? -14.567 0.982 -19.127 1.00 68.81 278 ALA A O 1
ATOM 2151 N N . ILE A 1 279 ? -15.638 1.311 -17.177 1.00 68.62 279 ILE A N 1
ATOM 2152 C CA . ILE A 1 279 ? -15.434 2.765 -17.141 1.00 68.62 279 ILE A CA 1
ATOM 2153 C C . ILE A 1 279 ? -13.938 3.038 -16.974 1.00 68.62 279 ILE A C 1
ATOM 2155 O O . ILE A 1 279 ? -13.258 2.419 -16.156 1.00 68.62 279 ILE A O 1
ATOM 2159 N N . SER A 1 280 ? -13.400 3.968 -17.764 1.00 59.28 280 SER A N 1
ATOM 2160 C CA . SER A 1 280 ? -11.966 4.257 -17.715 1.00 59.28 280 SER A CA 1
ATOM 2161 C C . SER A 1 280 ? -11.563 4.919 -16.382 1.00 59.28 280 SER A C 1
ATOM 2163 O O . SER A 1 280 ? -12.297 5.776 -15.877 1.00 59.28 280 SER A O 1
ATOM 2165 N N . PRO A 1 281 ? -10.363 4.628 -15.833 1.00 52.94 281 PRO A N 1
ATOM 2166 C CA . PRO A 1 281 ? -9.885 5.257 -14.595 1.00 52.94 281 PRO A CA 1
ATOM 2167 C C . PRO A 1 281 ? -9.879 6.797 -14.642 1.00 52.94 281 PRO A C 1
ATOM 2169 O O . PRO A 1 281 ? -10.109 7.458 -13.630 1.00 52.94 281 PRO A O 1
ATOM 2172 N N . GLY A 1 282 ? -9.674 7.384 -15.828 1.00 51.50 282 GLY A N 1
ATOM 2173 C CA . GLY A 1 282 ? -9.652 8.836 -16.040 1.00 51.50 282 GLY A CA 1
ATOM 2174 C C . GLY A 1 282 ? -11.029 9.513 -16.077 1.00 51.50 282 GLY A C 1
ATOM 2175 O O . GLY A 1 282 ? -11.105 10.737 -15.978 1.00 51.50 282 GLY A O 1
ATOM 2176 N N . ALA A 1 283 ? -12.128 8.758 -16.176 1.00 66.94 283 ALA A N 1
ATOM 2177 C CA . ALA A 1 283 ? -13.476 9.302 -16.345 1.00 66.94 283 ALA A CA 1
ATOM 2178 C C . ALA A 1 283 ? -14.154 9.631 -14.999 1.00 66.94 283 ALA A C 1
ATOM 2180 O O . ALA A 1 283 ? -15.189 9.075 -14.631 1.00 66.94 283 ALA A O 1
ATOM 2181 N N . ARG A 1 284 ? -13.573 10.567 -14.235 1.00 68.69 284 ARG A N 1
ATOM 2182 C CA . ARG A 1 284 ? -14.079 10.971 -12.904 1.00 68.69 284 ARG A CA 1
ATOM 2183 C C . ARG A 1 284 ? -15.530 11.468 -12.937 1.00 68.69 284 ARG A C 1
ATOM 2185 O O . ARG A 1 284 ? -16.306 11.140 -12.043 1.00 68.69 284 ARG A O 1
ATOM 2192 N N . ALA A 1 285 ? -15.903 12.229 -13.968 1.00 72.69 285 ALA A N 1
ATOM 2193 C CA . ALA A 1 285 ? -17.269 12.725 -14.146 1.00 72.69 285 ALA A CA 1
ATOM 2194 C C . ALA A 1 285 ? -18.270 11.588 -14.421 1.00 72.69 285 ALA A C 1
ATOM 2196 O O . ALA A 1 285 ? -19.382 11.600 -13.899 1.00 72.69 285 ALA A O 1
ATOM 2197 N N . GLU A 1 286 ? -17.860 10.578 -15.188 1.00 73.12 286 GLU A N 1
ATOM 2198 C CA . GLU A 1 286 ? -18.683 9.409 -15.500 1.00 73.12 286 GLU A CA 1
ATOM 2199 C C . GLU A 1 286 ? -18.911 8.542 -14.259 1.00 73.12 286 GLU A C 1
ATOM 2201 O O . GLU A 1 286 ? -20.054 8.211 -13.951 1.00 73.12 286 GLU A O 1
ATOM 2206 N N . ARG A 1 287 ? -17.857 8.287 -13.468 1.00 73.38 287 ARG A N 1
ATOM 2207 C CA . ARG A 1 287 ? -17.958 7.597 -12.169 1.00 73.38 287 ARG A CA 1
ATOM 2208 C C . ARG A 1 287 ? -18.878 8.333 -11.197 1.00 73.38 287 ARG A C 1
ATOM 2210 O O . ARG A 1 287 ? -19.727 7.723 -10.550 1.00 73.38 287 ARG A O 1
ATOM 2217 N N . HIS A 1 288 ? -18.743 9.656 -11.122 1.00 78.19 288 HIS A N 1
ATOM 2218 C CA . HIS A 1 288 ? -19.603 10.488 -10.287 1.00 78.19 288 HIS A CA 1
ATOM 2219 C C . HIS A 1 288 ? -21.079 10.381 -10.702 1.00 78.19 288 HIS A C 1
ATOM 2221 O O . HIS A 1 288 ? -21.942 10.147 -9.856 1.00 78.19 288 HIS A O 1
ATOM 2227 N N . ASN A 1 289 ? -21.368 10.480 -12.002 1.00 79.19 289 ASN A N 1
ATOM 2228 C CA . ASN A 1 289 ? -22.726 10.367 -12.531 1.00 79.19 289 ASN A CA 1
ATOM 2229 C C . ASN A 1 289 ? -23.312 8.961 -12.342 1.00 79.19 289 ASN A C 1
ATOM 2231 O O . ASN A 1 289 ? -24.481 8.837 -11.984 1.00 79.19 289 ASN A O 1
ATOM 2235 N N . ALA A 1 290 ? -22.509 7.912 -12.523 1.00 83.75 290 ALA A N 1
ATOM 2236 C CA . ALA A 1 290 ? -22.918 6.530 -12.294 1.00 83.75 290 ALA A CA 1
ATOM 2237 C C . ALA A 1 290 ? -23.309 6.281 -10.828 1.00 83.75 290 ALA A C 1
ATOM 2239 O O . ALA A 1 290 ? -24.324 5.640 -10.547 1.00 83.75 290 ALA A O 1
ATOM 2240 N N . ARG A 1 291 ? -22.550 6.847 -9.881 1.00 83.12 291 ARG A N 1
ATOM 2241 C CA . ARG A 1 291 ? -22.865 6.786 -8.448 1.00 83.12 291 ARG A CA 1
ATOM 2242 C C . ARG A 1 291 ? -24.155 7.536 -8.110 1.00 83.12 291 ARG A C 1
ATOM 2244 O O . ARG A 1 291 ? -25.004 7.006 -7.404 1.00 83.12 291 ARG A O 1
ATOM 2251 N N . LEU A 1 292 ? -24.331 8.748 -8.643 1.00 82.12 292 LEU A N 1
ATOM 2252 C CA . LEU A 1 292 ? -25.559 9.522 -8.428 1.00 82.12 292 LEU A CA 1
ATOM 2253 C C . LEU A 1 292 ? -26.793 8.793 -8.971 1.00 82.12 292 LEU A C 1
ATOM 2255 O O . LEU A 1 292 ? -27.804 8.704 -8.284 1.00 82.12 292 LEU A O 1
ATOM 2259 N N . ARG A 1 293 ? -26.696 8.237 -10.182 1.00 82.38 293 ARG A N 1
ATOM 2260 C CA . ARG A 1 293 ? -27.790 7.506 -10.838 1.00 82.38 293 ARG A CA 1
ATOM 2261 C C . ARG A 1 293 ? -28.135 6.186 -10.159 1.00 82.38 293 ARG A C 1
ATOM 2263 O O . ARG A 1 293 ? -29.293 5.797 -10.149 1.00 82.38 293 ARG A O 1
ATOM 2270 N N . SER A 1 294 ? -27.144 5.501 -9.601 1.00 82.06 294 SER A N 1
ATOM 2271 C CA . SER A 1 294 ? -27.361 4.242 -8.884 1.00 82.06 294 SER A CA 1
ATOM 2272 C C . SER A 1 294 ? -27.903 4.420 -7.467 1.00 82.06 294 SER A C 1
ATOM 2274 O O . SER A 1 294 ? -28.356 3.447 -6.866 1.00 82.06 294 SER A O 1
ATOM 2276 N N . GLY A 1 295 ? -27.820 5.629 -6.903 1.00 79.06 295 GLY A N 1
ATOM 2277 C CA . GLY A 1 295 ? -28.124 5.864 -5.493 1.00 79.06 295 GLY A CA 1
ATOM 2278 C C . GLY A 1 295 ? -27.140 5.174 -4.543 1.00 79.06 295 GLY A C 1
ATOM 2279 O O . GLY A 1 295 ? -27.460 4.987 -3.367 1.00 79.06 295 GLY A O 1
ATOM 2280 N N . TYR A 1 296 ? -25.959 4.767 -5.031 1.00 79.44 296 TYR A N 1
ATOM 2281 C CA . TYR A 1 296 ? -24.940 4.170 -4.177 1.00 79.44 296 TYR A CA 1
ATOM 2282 C C . TYR A 1 296 ? -24.317 5.250 -3.271 1.00 79.44 296 TYR A C 1
ATOM 2284 O O . TYR A 1 296 ? -23.935 6.323 -3.771 1.00 79.44 296 TYR A O 1
ATOM 2292 N N . PRO A 1 297 ? -24.224 5.031 -1.945 1.00 72.75 297 PRO A N 1
ATOM 2293 C CA . PRO A 1 297 ? -23.774 6.086 -1.047 1.00 72.75 297 PRO A CA 1
ATOM 2294 C C . PRO A 1 297 ? -22.299 6.451 -1.285 1.00 72.75 297 PRO A C 1
ATOM 2296 O O . PRO A 1 297 ? -21.519 5.689 -1.857 1.00 72.75 297 PRO A O 1
ATOM 2299 N N . ALA A 1 298 ? -21.927 7.677 -0.914 1.00 62.59 298 ALA A N 1
ATOM 2300 C CA . ALA A 1 298 ? -20.538 8.127 -0.978 1.00 62.59 298 ALA A CA 1
ATOM 2301 C C . ALA A 1 298 ? -19.714 7.507 0.167 1.00 62.59 298 ALA A C 1
ATOM 2303 O O . ALA A 1 298 ? -20.255 7.250 1.239 1.00 62.59 298 ALA A O 1
ATOM 2304 N N . GLY A 1 299 ? -18.409 7.320 -0.053 1.00 57.34 299 GLY A N 1
ATOM 2305 C CA . GLY A 1 299 ? -17.492 6.676 0.896 1.00 57.34 299 GLY A CA 1
ATOM 2306 C C . GLY A 1 299 ? -17.025 5.314 0.373 1.00 57.34 299 GLY A C 1
ATOM 2307 O O . GLY A 1 299 ? -17.820 4.390 0.223 1.00 57.34 299 GLY A O 1
ATOM 2308 N N . GLY A 1 300 ? -15.734 5.201 0.058 1.00 56.88 300 GLY A N 1
ATOM 2309 C CA . GLY A 1 300 ? -15.121 4.147 -0.770 1.00 56.88 300 GLY A CA 1
ATOM 2310 C C . GLY A 1 300 ? -15.120 2.698 -0.261 1.00 56.88 300 GLY A C 1
ATOM 2311 O O . GLY A 1 300 ? -14.425 1.872 -0.839 1.00 56.88 300 GLY A O 1
ATOM 2312 N N . TYR A 1 301 ? -15.886 2.337 0.774 1.00 55.12 301 TYR A N 1
ATOM 2313 C CA . TYR A 1 301 ? -15.746 1.035 1.462 1.00 55.12 301 TYR A CA 1
ATOM 2314 C C . TYR A 1 301 ? -17.065 0.303 1.735 1.00 55.12 301 TYR A C 1
ATOM 2316 O O . TYR A 1 301 ? -17.101 -0.714 2.422 1.00 55.12 301 TYR A O 1
ATOM 2324 N N . LEU A 1 302 ? -18.173 0.794 1.182 1.00 68.62 302 LEU A N 1
ATOM 2325 C CA . LEU A 1 302 ? -19.498 0.263 1.508 1.00 68.62 302 LEU A CA 1
ATOM 2326 C C . LEU A 1 302 ? -19.728 -1.172 1.023 1.00 68.62 302 LEU A C 1
ATOM 2328 O O . LEU A 1 302 ? -20.521 -1.878 1.630 1.00 68.62 302 LEU A O 1
ATOM 2332 N N . HIS A 1 303 ? -19.030 -1.621 -0.024 1.00 71.19 303 HI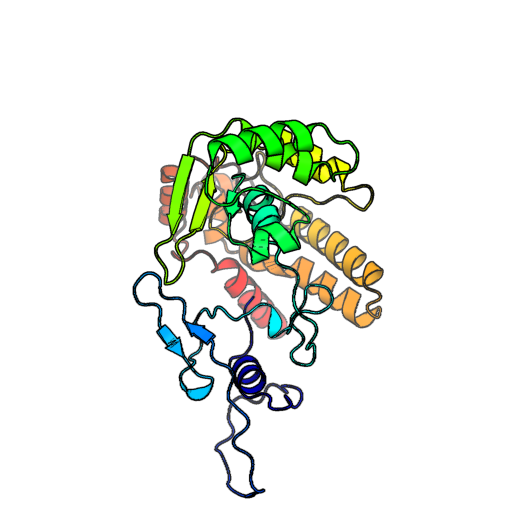S A N 1
ATOM 2333 C CA . HIS A 1 303 ? -19.235 -2.971 -0.553 1.00 71.19 303 HIS A CA 1
ATOM 2334 C C . HIS A 1 303 ? -18.629 -4.030 0.374 1.00 71.19 303 HIS A C 1
ATOM 2336 O O . HIS A 1 303 ? -19.226 -5.083 0.527 1.00 71.19 303 HIS A O 1
ATOM 2342 N N . ALA A 1 304 ? -17.529 -3.731 1.074 1.00 76.25 304 ALA A N 1
ATOM 2343 C CA . ALA A 1 304 ? -16.967 -4.624 2.088 1.00 76.25 304 ALA A CA 1
ATOM 2344 C C . ALA A 1 304 ? -17.885 -4.744 3.319 1.00 76.25 304 ALA A C 1
ATOM 2346 O O . ALA A 1 304 ? -18.131 -5.840 3.815 1.00 76.25 304 ALA A O 1
ATOM 2347 N N . ILE A 1 305 ? -18.462 -3.626 3.779 1.00 79.19 305 ILE A N 1
ATOM 2348 C CA . ILE A 1 305 ? -19.455 -3.631 4.871 1.00 79.19 305 ILE A CA 1
ATOM 2349 C C . ILE A 1 305 ? -20.714 -4.394 4.437 1.00 79.19 305 ILE A C 1
ATOM 2351 O O . ILE A 1 305 ? -21.251 -5.208 5.188 1.00 79.19 305 ILE A O 1
ATOM 2355 N N . GLN A 1 306 ? -21.158 -4.175 3.199 1.00 76.69 306 GLN A N 1
ATOM 2356 C CA . GLN A 1 306 ? -22.285 -4.887 2.610 1.00 76.69 306 GLN A CA 1
ATOM 2357 C C . GLN A 1 306 ? -22.010 -6.393 2.490 1.00 76.69 306 GLN A C 1
ATOM 2359 O O . GLN A 1 306 ? -22.928 -7.176 2.721 1.00 76.69 306 GLN A O 1
ATOM 2364 N N . SER A 1 307 ? -20.772 -6.814 2.196 1.00 75.50 307 SER A N 1
ATOM 2365 C CA . SER A 1 307 ? -20.381 -8.230 2.201 1.00 75.50 307 SER A CA 1
ATOM 2366 C C . SER A 1 307 ? -20.660 -8.867 3.560 1.00 75.50 307 SER A C 1
ATOM 2368 O O . SER A 1 307 ? -21.319 -9.902 3.630 1.00 75.50 307 SER A O 1
ATOM 2370 N N . VAL A 1 308 ? -20.238 -8.215 4.648 1.00 81.50 308 VAL A N 1
ATOM 2371 C CA . VAL A 1 308 ? -20.480 -8.698 6.017 1.00 81.50 308 VAL A CA 1
ATOM 2372 C C . VAL A 1 308 ? -21.977 -8.765 6.322 1.00 81.50 308 VAL A C 1
ATOM 2374 O O . VAL A 1 308 ? -22.452 -9.792 6.802 1.00 81.50 308 VAL A O 1
ATOM 2377 N N . ALA A 1 309 ? -22.739 -7.720 5.985 1.00 78.25 309 ALA A N 1
ATOM 2378 C CA . ALA A 1 309 ? -24.184 -7.692 6.216 1.00 78.25 309 ALA A CA 1
ATOM 2379 C C . ALA A 1 309 ? -24.926 -8.809 5.457 1.00 78.25 309 ALA A C 1
ATOM 2381 O O . ALA A 1 309 ? -25.825 -9.445 6.005 1.00 78.25 309 ALA A O 1
ATOM 2382 N N . MET A 1 310 ? -24.538 -9.080 4.206 1.00 74.94 310 MET A N 1
ATOM 2383 C CA . MET A 1 310 ? -25.123 -10.156 3.399 1.00 74.94 310 MET A CA 1
ATOM 2384 C C . MET A 1 310 ? -24.807 -11.541 3.968 1.00 74.94 310 MET A C 1
ATOM 2386 O O . MET A 1 310 ? -25.682 -12.405 3.993 1.00 74.94 310 MET A O 1
ATOM 2390 N N . LEU A 1 311 ? -23.584 -11.741 4.460 1.00 70.19 311 LEU A N 1
ATOM 2391 C CA . LEU A 1 311 ? -23.183 -12.984 5.116 1.00 70.19 311 LEU A CA 1
ATOM 2392 C C . LEU A 1 311 ? -23.937 -13.219 6.420 1.00 70.19 311 LEU A C 1
ATOM 2394 O O . LEU A 1 311 ? -24.436 -14.315 6.649 1.00 70.19 311 LEU A O 1
ATOM 2398 N N . GLN A 1 312 ? -24.065 -12.185 7.251 1.00 76.81 312 GLN A N 1
ATOM 2399 C CA . GLN A 1 312 ? -24.827 -12.261 8.495 1.00 76.81 312 GLN A CA 1
ATOM 2400 C C . GLN A 1 312 ? -26.295 -12.605 8.231 1.00 76.81 312 GLN A C 1
ATOM 2402 O O . GLN A 1 312 ? -26.836 -13.490 8.889 1.00 76.81 312 GLN A O 1
ATOM 2407 N N . ALA A 1 313 ? -26.920 -11.973 7.232 1.00 67.19 313 ALA A N 1
ATOM 2408 C CA . ALA A 1 313 ? -28.297 -12.278 6.851 1.00 67.19 313 ALA A CA 1
ATOM 2409 C C . ALA A 1 313 ? -28.465 -13.747 6.417 1.00 67.19 313 ALA A C 1
ATOM 2411 O O . ALA A 1 313 ? -29.396 -14.416 6.868 1.00 67.19 313 ALA A O 1
ATOM 2412 N N . ALA A 1 314 ? -27.534 -14.265 5.609 1.00 62.59 314 ALA A N 1
ATOM 2413 C CA . ALA A 1 314 ? -27.544 -15.653 5.147 1.00 62.59 314 ALA A CA 1
ATOM 2414 C C . ALA A 1 314 ? -27.341 -16.681 6.277 1.00 62.59 314 ALA A C 1
ATOM 2416 O O . ALA A 1 314 ? -27.812 -17.804 6.160 1.00 62.59 314 ALA A O 1
ATOM 2417 N N . LEU A 1 315 ? -26.667 -16.311 7.371 1.00 61.22 315 LEU A N 1
ATOM 2418 C CA . LEU A 1 315 ? -26.499 -17.171 8.552 1.00 61.22 315 LEU A CA 1
ATOM 2419 C C . LEU A 1 315 ? -27.729 -17.185 9.473 1.00 61.22 315 LEU A C 1
ATOM 2421 O O . LEU A 1 315 ? -27.865 -18.081 10.302 1.00 61.22 315 LEU A O 1
ATOM 2425 N N . THR A 1 316 ? -28.602 -16.183 9.357 1.00 60.56 316 THR A N 1
ATOM 2426 C CA . THR A 1 316 ? -29.845 -16.068 10.143 1.00 60.56 316 THR A CA 1
ATOM 2427 C C . THR A 1 316 ? -31.079 -16.652 9.447 1.00 60.56 316 THR A C 1
ATOM 2429 O O . THR A 1 316 ? -32.167 -16.608 10.021 1.00 60.56 316 THR A O 1
ATOM 2432 N N . THR A 1 317 ? -30.921 -17.168 8.222 1.00 45.88 317 THR A N 1
ATOM 2433 C CA . THR A 1 317 ? -31.977 -17.823 7.427 1.00 45.88 317 THR A CA 1
ATOM 2434 C C . THR A 1 317 ? -31.801 -19.333 7.427 1.00 45.88 317 THR A C 1
ATOM 2436 O O . THR A 1 317 ? -32.843 -20.024 7.416 1.00 45.88 317 THR A O 1
#